Protein AF-A0AA49GNT5-F1 (afdb_monomer)

pLDDT: mean 88.97, std 15.29, range [38.22, 98.94]

Sequence (357 aa):
MMFFSLIRWVFTGVVLSLAACKTAPPSVSIQSRPIIFNEERKQLSLQYMQEHYGMTPQTPTIDPRMIVVHWTAIPTLEESFEAFYEPTLPASRAIIGKASPLNVSVPYLIDRDGTIYQLMPDSLFARHVIGLNYCAIGIENVGNGDQYPLTEAQLDSNEKLIRYLMDKYPVEYVIGHHEYQQFIDHPLWKEKDAAYLTEKDDPGDAFMTQLRNRLSDLEMKPLPQADSIRQGIVGQVRWYEGNLMPTIVEDTTNHQPYNGEAVQRTLQVYELTTRDQATERAGFFHDLTTERVATVNTNATGHFQLSLPPGQYSVLVEEERGLFANQFDGEGHIFPITVHADSISRLEIKIDYKAVY

Foldseek 3Di:
DDDDDDDDDDDPDDPPPPPDPPDDAPDADEAEDAADPDVLLFVQLQVLCCQFFVDRDPTQFAAAAEEEEFEQLAQFPVVSCVQARDQFHDVVPVVCVVSGRGGADAQWEAEQQLHIYGHDDQGGFGHDARQQSRHYGYYYYRANCPPGARDPSVLVNCLSVVSVVVVVHNHAYYYYNQLRCLCVVPPNGRGPDLPPDDHDQPPHPVSVVSSCVSVVVDNHDDRNDPPDALWDEKEFEFEDADEQDDDPDPDPPDDDRDPGATAKFKKWKWAFFFPVQFDDDLQATDDRNTDTPDMWIAGRRRITDDHDDFHKIAIWTDDPVHTHADDADPVRTTRIDGMDPSDYDYDYHYHDSNYDD

Mean predicted aligned error: 13.71 Å

Nearest PDB structures (foldseek):
  6ssc-assembly1_A  TM=8.032E-01  e=1.893E-09  Clostridium intestinale
  6srt-assembly1_A  TM=7.786E-01  e=3.062E-09  Clostridium intestinale URNW
  4z8i-assembly1_A  TM=7.113E-01  e=1.567E-05  Branchiostoma belcheri tsingtauense
  4zxm-assembly1_A  TM=5.843E-01  e=3.036E-05  Branchiostoma belcheri tsingtauense
  2aph-assembly1_A  TM=6.213E-01  e=3.036E-05  Homo sapiens

Structure (mmCIF, N/CA/C/O backbone):
data_AF-A0AA49GNT5-F1
#
_entry.id   AF-A0AA49GNT5-F1
#
loop_
_atom_site.group_PDB
_atom_site.id
_atom_site.type_symbol
_atom_site.label_atom_id
_atom_site.label_alt_id
_atom_site.label_comp_id
_atom_site.label_asym_id
_atom_site.label_entity_id
_atom_site.label_seq_id
_atom_site.pdbx_PDB_ins_code
_atom_site.Cartn_x
_atom_site.Cartn_y
_atom_site.Cartn_z
_atom_site.occupancy
_atom_site.B_iso_or_equiv
_atom_site.auth_seq_id
_atom_site.auth_comp_id
_atom_site.auth_asym_id
_atom_site.auth_atom_id
_atom_site.pdbx_PDB_model_num
ATOM 1 N N . MET A 1 1 ? -66.778 -43.257 -36.344 1.00 42.97 1 MET A N 1
ATOM 2 C CA . MET A 1 1 ? -65.308 -43.283 -36.550 1.00 42.97 1 MET A CA 1
ATOM 3 C C . MET A 1 1 ? -64.858 -41.828 -36.585 1.00 42.97 1 MET A C 1
ATOM 5 O O . MET A 1 1 ? -65.432 -41.105 -37.374 1.00 42.97 1 MET A O 1
ATOM 9 N N . MET A 1 2 ? -63.982 -41.275 -35.749 1.00 38.22 2 MET A N 1
ATOM 10 C CA . MET A 1 2 ? -63.001 -41.786 -34.787 1.00 38.22 2 MET A CA 1
ATOM 11 C C . MET A 1 2 ? -63.001 -40.880 -33.541 1.00 38.22 2 MET A C 1
ATOM 13 O O . MET A 1 2 ? -63.228 -39.679 -33.644 1.00 38.22 2 MET A O 1
ATOM 17 N N . PHE A 1 3 ? -62.747 -41.481 -32.379 1.00 40.22 3 PHE A N 1
ATOM 18 C CA . PHE A 1 3 ? -62.477 -40.809 -31.108 1.00 40.22 3 PHE A CA 1
ATOM 19 C C . PHE A 1 3 ? -61.069 -40.198 -31.119 1.00 40.22 3 PHE A C 1
ATOM 21 O O . PHE A 1 3 ? -60.128 -40.882 -31.509 1.00 40.22 3 PHE A O 1
ATOM 28 N N . PHE A 1 4 ? -60.904 -38.987 -30.583 1.00 38.56 4 PHE A N 1
ATOM 29 C CA . PHE A 1 4 ? -59.623 -38.542 -30.030 1.00 38.56 4 PHE A CA 1
ATOM 30 C C . PHE A 1 4 ? -59.848 -37.943 -28.640 1.00 38.56 4 PHE A C 1
ATOM 32 O O . PHE A 1 4 ? -60.458 -36.891 -28.475 1.00 38.56 4 PHE A O 1
ATOM 39 N N . SER A 1 5 ? -59.380 -38.686 -27.638 1.00 45.41 5 SER A N 1
ATOM 40 C CA . SER A 1 5 ? -59.330 -38.320 -26.226 1.00 45.41 5 SER A CA 1
ATOM 41 C C . SER A 1 5 ? -58.065 -37.500 -25.970 1.00 45.41 5 SER A C 1
ATOM 43 O O . SER A 1 5 ? -56.966 -38.018 -26.158 1.00 45.41 5 SER A O 1
ATOM 45 N N . LEU A 1 6 ? -58.198 -36.249 -25.517 1.00 42.62 6 LEU A N 1
ATOM 46 C CA . LEU A 1 6 ? -57.079 -35.490 -24.952 1.00 42.62 6 LEU A CA 1
ATOM 47 C C . LEU A 1 6 ? -57.079 -35.652 -23.426 1.00 42.62 6 LEU A C 1
ATOM 49 O O . LEU A 1 6 ? -57.919 -35.088 -22.728 1.00 42.62 6 LEU A O 1
ATOM 53 N N . ILE A 1 7 ? -56.112 -36.411 -22.914 1.00 49.41 7 ILE A N 1
ATOM 54 C CA . ILE A 1 7 ? -55.788 -36.475 -21.485 1.00 49.41 7 ILE A CA 1
ATOM 55 C C . ILE A 1 7 ? -54.882 -35.283 -21.168 1.00 49.41 7 ILE A C 1
ATOM 57 O O . ILE A 1 7 ? -53.774 -35.176 -21.692 1.00 49.41 7 ILE A O 1
ATOM 61 N N . ARG A 1 8 ? -55.354 -34.376 -20.310 1.00 41.72 8 ARG A N 1
ATOM 62 C CA . ARG A 1 8 ? -54.587 -33.228 -19.819 1.00 41.72 8 ARG A CA 1
ATOM 63 C C . ARG A 1 8 ? -53.961 -33.612 -18.477 1.00 41.72 8 ARG A C 1
ATOM 65 O O . ARG A 1 8 ? -54.652 -33.659 -17.465 1.00 41.72 8 ARG A O 1
ATOM 72 N N . TRP A 1 9 ? -52.667 -33.923 -18.478 1.00 40.09 9 TRP A N 1
ATOM 73 C CA . TRP A 1 9 ? -51.893 -34.141 -17.256 1.00 40.09 9 TRP A CA 1
ATOM 74 C C . TRP A 1 9 ? -51.629 -32.790 -16.584 1.00 40.09 9 TRP A C 1
ATOM 76 O O . TRP A 1 9 ? -50.945 -31.937 -17.146 1.00 40.09 9 TRP A O 1
ATOM 86 N N . VAL A 1 10 ? -52.187 -32.580 -15.392 1.00 46.31 10 VAL A N 1
ATOM 87 C CA . VAL A 1 10 ? -51.840 -31.448 -14.526 1.00 46.31 10 VAL A CA 1
ATOM 88 C C . VAL A 1 10 ? -50.715 -31.919 -13.608 1.00 46.31 10 VAL A C 1
ATOM 90 O O . VAL A 1 10 ? -50.957 -32.645 -12.650 1.00 46.31 10 VAL A O 1
ATOM 93 N N . PHE A 1 11 ? -49.476 -31.546 -13.928 1.00 46.06 11 PHE A N 1
ATOM 94 C CA . PHE A 1 11 ? -48.343 -31.690 -13.015 1.00 46.06 11 PHE A CA 1
ATOM 95 C C . PHE A 1 11 ? -48.311 -30.478 -12.081 1.00 46.06 11 PHE A C 1
ATOM 97 O O . PHE A 1 11 ? -47.851 -29.401 -12.456 1.00 46.06 11 PHE A O 1
ATOM 104 N N . THR A 1 12 ? -48.809 -30.645 -10.859 1.00 49.00 12 THR A N 1
ATOM 105 C CA . THR A 1 12 ? -48.625 -29.669 -9.781 1.00 49.00 12 THR A CA 1
ATOM 106 C C . THR A 1 12 ? -47.222 -29.866 -9.207 1.00 49.00 12 THR A C 1
ATOM 108 O O . THR A 1 12 ? -47.005 -30.701 -8.332 1.00 49.00 12 THR A O 1
ATOM 111 N N . GLY A 1 13 ? -46.236 -29.154 -9.755 1.00 47.78 13 GLY A N 1
ATOM 112 C CA . GLY A 1 13 ? -44.879 -29.130 -9.212 1.00 47.78 13 GLY A CA 1
ATOM 113 C C . GLY A 1 13 ? -44.857 -28.379 -7.882 1.00 47.78 13 GLY A C 1
ATOM 114 O O . GLY A 1 13 ? -45.007 -27.161 -7.857 1.00 47.78 13 GLY A O 1
ATOM 115 N N . VAL A 1 14 ? -44.680 -29.100 -6.775 1.00 52.88 14 VAL A N 1
ATOM 116 C CA . VAL A 1 14 ? -44.378 -28.501 -5.471 1.00 52.88 14 VAL A CA 1
ATOM 117 C C . VAL A 1 14 ? -42.920 -28.048 -5.509 1.00 52.88 14 VAL A C 1
ATOM 119 O O . VAL A 1 14 ? -42.005 -28.865 -5.443 1.00 52.88 14 VAL A O 1
ATOM 122 N N . VAL A 1 15 ? -42.699 -26.742 -5.644 1.00 54.94 15 VAL A N 1
ATOM 123 C CA . VAL A 1 15 ? -41.377 -26.136 -5.470 1.00 54.94 15 VAL A CA 1
ATOM 124 C C . VAL A 1 15 ? -41.122 -26.037 -3.966 1.00 54.94 15 VAL A C 1
ATOM 126 O O . VAL A 1 15 ? -41.620 -25.128 -3.307 1.00 54.94 15 VAL A O 1
ATOM 129 N N . LEU A 1 16 ? -40.376 -26.994 -3.406 1.00 47.88 16 LEU A N 1
ATOM 130 C CA . LEU A 1 16 ? -39.773 -26.824 -2.085 1.00 47.88 16 LEU A CA 1
ATOM 131 C C . LEU A 1 16 ? -38.654 -25.784 -2.211 1.00 47.88 16 LEU A C 1
ATOM 133 O O . LEU A 1 16 ? -37.538 -26.093 -2.623 1.00 47.88 16 LEU A O 1
ATOM 137 N N . SER A 1 17 ? -38.959 -24.538 -1.861 1.00 48.50 17 SER A N 1
ATOM 138 C CA . SER A 1 17 ? -37.948 -23.518 -1.611 1.00 48.50 17 SER A CA 1
ATOM 139 C C . SER A 1 17 ? -37.195 -23.888 -0.333 1.00 48.50 17 SER A C 1
ATOM 141 O O . SER A 1 17 ? -37.688 -23.664 0.774 1.00 48.50 17 SER A O 1
ATOM 143 N N . LEU A 1 18 ? -36.009 -24.477 -0.480 1.00 50.12 18 LEU A N 1
ATOM 144 C CA . LEU A 1 18 ? -35.030 -24.567 0.599 1.00 50.12 18 LEU A CA 1
ATOM 145 C C . LEU A 1 18 ? -34.587 -23.138 0.929 1.00 50.12 18 LEU A C 1
ATOM 147 O O . LEU A 1 18 ? -33.721 -22.573 0.266 1.00 50.12 18 LEU A O 1
ATOM 151 N N . ALA A 1 19 ? -35.231 -22.526 1.921 1.00 50.41 19 ALA A N 1
ATOM 152 C CA . ALA A 1 19 ? -34.732 -21.305 2.525 1.00 50.41 19 ALA A CA 1
ATOM 153 C C . ALA A 1 19 ? -33.408 -21.653 3.215 1.00 50.41 19 ALA A C 1
ATOM 155 O O . ALA A 1 19 ? -33.396 -22.289 4.269 1.00 50.41 19 ALA A O 1
ATOM 156 N N . ALA A 1 20 ? -32.291 -21.290 2.584 1.00 50.41 20 ALA A N 1
ATOM 157 C CA . ALA A 1 20 ? -30.991 -21.321 3.228 1.00 50.41 20 ALA A CA 1
ATOM 158 C C . ALA A 1 20 ? -31.074 -20.428 4.471 1.00 50.41 20 ALA A C 1
ATOM 160 O O . ALA A 1 20 ? -31.275 -19.216 4.370 1.00 50.41 20 ALA A O 1
ATOM 161 N N . CYS A 1 21 ? -30.988 -21.045 5.647 1.00 41.44 21 CYS A N 1
ATOM 162 C CA . CYS A 1 21 ? -30.894 -20.334 6.910 1.00 41.44 21 CYS A CA 1
ATOM 163 C C . CYS A 1 21 ? -29.569 -19.565 6.882 1.00 41.44 21 CYS A C 1
ATOM 165 O O . CYS A 1 21 ? -28.512 -20.161 7.082 1.00 41.44 21 CYS A O 1
ATOM 167 N N . LYS A 1 22 ? -29.604 -18.262 6.578 1.00 50.16 22 LYS A N 1
ATOM 168 C CA . LYS A 1 22 ? -28.460 -17.383 6.827 1.00 50.16 22 LYS A CA 1
ATOM 169 C C . LYS A 1 22 ? -28.238 -17.404 8.336 1.00 50.16 22 LYS A C 1
ATOM 171 O O . LYS A 1 22 ? -29.061 -16.884 9.088 1.00 50.16 22 LYS A O 1
ATOM 176 N N . THR A 1 23 ? -27.191 -18.090 8.783 1.00 55.22 23 THR A N 1
ATOM 177 C CA . THR A 1 23 ? -26.734 -18.026 10.171 1.00 55.22 23 THR A CA 1
ATOM 178 C C . THR A 1 23 ? -26.526 -16.559 10.523 1.00 55.22 23 THR A C 1
ATOM 180 O O . THR A 1 23 ? -25.913 -15.836 9.739 1.00 55.22 23 THR A O 1
ATOM 183 N N . ALA A 1 24 ? -27.075 -16.107 11.653 1.00 56.91 24 ALA A N 1
ATOM 184 C CA . ALA A 1 24 ? -26.855 -14.740 12.110 1.00 56.91 24 ALA A CA 1
ATOM 185 C C . ALA A 1 24 ? -25.341 -14.471 12.176 1.00 56.91 24 ALA A C 1
ATOM 187 O O . ALA A 1 24 ? -24.605 -15.363 12.619 1.00 56.91 24 ALA A O 1
ATOM 188 N N . PRO A 1 25 ? -24.870 -13.298 11.718 1.00 56.22 25 PRO A N 1
ATOM 189 C CA . PRO A 1 25 ? -23.451 -12.989 11.736 1.00 56.22 25 PRO A CA 1
ATOM 190 C C . PRO A 1 25 ? -22.914 -13.111 13.169 1.00 56.22 25 PRO A C 1
ATOM 192 O O . PRO A 1 25 ? -23.641 -12.815 14.127 1.00 56.22 25 PRO A O 1
ATOM 195 N N . PRO A 1 26 ? -21.667 -13.576 13.346 1.00 58.44 26 PRO A N 1
ATOM 196 C CA . PRO A 1 26 ? -21.060 -13.664 14.664 1.00 58.44 26 PRO A CA 1
ATOM 197 C C . PRO A 1 26 ? -21.120 -12.292 15.342 1.00 58.44 26 PRO A C 1
ATOM 199 O O . PRO A 1 26 ? -20.727 -11.282 14.761 1.00 58.44 26 PRO A O 1
ATOM 202 N N . SER A 1 27 ? -21.628 -12.241 16.575 1.00 75.25 27 SER A N 1
ATOM 203 C CA . SER A 1 27 ? -21.663 -11.000 17.347 1.00 75.25 27 SER A CA 1
ATOM 204 C C . SER A 1 27 ? -20.230 -10.544 17.628 1.00 75.25 27 SER A C 1
ATOM 206 O O . SER A 1 27 ? -19.524 -11.174 18.420 1.00 75.25 27 SER A O 1
ATOM 208 N N . VAL A 1 28 ? -19.791 -9.468 16.978 1.00 90.06 28 VAL A N 1
ATOM 209 C CA . VAL A 1 28 ? -18.499 -8.833 17.248 1.00 90.06 28 VAL A CA 1
ATOM 210 C C . VAL A 1 28 ? -18.635 -7.899 18.455 1.00 90.06 28 VAL A C 1
ATOM 212 O O . VAL A 1 28 ? -19.545 -7.074 18.517 1.00 90.06 28 VAL A O 1
ATOM 215 N N . SER A 1 29 ? -17.754 -8.046 19.446 1.00 96.06 29 SER A N 1
ATOM 216 C CA . SER A 1 29 ? -17.697 -7.145 20.602 1.00 96.06 29 SER A CA 1
ATOM 217 C C . SER A 1 29 ? -16.708 -6.024 20.309 1.00 96.06 29 SER A C 1
ATOM 219 O O . SER A 1 29 ? -15.514 -6.283 20.192 1.00 96.06 29 SER A O 1
ATOM 221 N N . ILE A 1 30 ? -17.204 -4.791 20.203 1.00 98.31 30 ILE A N 1
ATOM 222 C CA . ILE A 1 30 ? -16.404 -3.608 19.870 1.00 98.31 30 ILE A CA 1
ATOM 223 C C . ILE A 1 30 ? -16.520 -2.603 21.015 1.00 98.31 30 ILE A C 1
ATOM 225 O O . ILE A 1 30 ? -17.620 -2.164 21.355 1.00 98.31 30 ILE A O 1
ATOM 229 N N . GLN A 1 31 ? -15.389 -2.237 21.613 1.00 98.50 31 GLN A N 1
ATOM 230 C CA . GLN A 1 31 ? -15.327 -1.247 22.685 1.00 98.50 31 GLN A CA 1
ATOM 231 C C . GLN A 1 31 ? -15.115 0.153 22.108 1.00 98.50 31 GLN A C 1
ATOM 233 O O . GLN A 1 31 ? -14.292 0.348 21.221 1.00 98.50 31 GLN A O 1
ATOM 238 N N . SER A 1 32 ? -15.832 1.152 22.616 1.00 98.31 32 SER A N 1
ATOM 239 C CA . SER A 1 32 ? -15.604 2.544 22.214 1.00 98.31 32 SER A CA 1
ATOM 240 C C . SER A 1 32 ? -14.393 3.117 22.954 1.00 98.31 32 SER A C 1
ATOM 242 O O . SER A 1 32 ? -14.360 3.089 24.185 1.00 98.31 32 SER A O 1
ATOM 244 N N . ARG A 1 33 ? -13.410 3.648 22.218 1.00 98.38 33 ARG A N 1
ATOM 245 C CA . ARG A 1 33 ? -12.240 4.359 22.764 1.00 98.38 33 ARG A CA 1
ATOM 246 C C . ARG A 1 33 ? -11.856 5.486 21.797 1.00 98.38 33 ARG A C 1
ATOM 248 O O . ARG A 1 33 ? -10.891 5.343 21.055 1.00 98.38 33 ARG A O 1
ATOM 255 N N . PRO A 1 34 ? -12.646 6.568 21.721 1.00 98.56 34 PRO A N 1
ATOM 256 C CA . PRO A 1 34 ? -12.509 7.535 20.644 1.00 98.56 34 PRO A CA 1
ATOM 257 C C . PRO A 1 34 ? -11.238 8.387 20.762 1.00 98.56 34 PRO A C 1
ATOM 259 O O . PRO A 1 34 ? -10.883 8.829 21.854 1.00 98.56 34 PRO A O 1
ATOM 262 N N . ILE A 1 35 ? -10.600 8.666 19.624 1.00 98.75 35 ILE A N 1
ATOM 263 C CA . ILE A 1 35 ? -9.574 9.715 19.488 1.00 98.75 35 ILE A CA 1
ATOM 264 C C . ILE A 1 35 ? -10.229 11.100 19.356 1.00 98.75 35 ILE A C 1
ATOM 266 O O . ILE A 1 35 ? -11.449 11.220 19.194 1.00 98.75 35 ILE A O 1
ATOM 270 N N . ILE A 1 36 ? -9.429 12.172 19.362 1.00 98.56 36 ILE A N 1
ATOM 271 C CA . ILE A 1 36 ? -9.944 13.528 19.145 1.00 98.56 36 ILE A CA 1
ATOM 272 C C . ILE A 1 36 ? -10.332 13.705 17.669 1.00 98.56 36 ILE A C 1
ATOM 274 O O . ILE A 1 36 ? -9.481 13.899 16.800 1.00 98.56 36 ILE A O 1
ATOM 278 N N . PHE A 1 37 ? -11.639 13.694 17.391 1.00 97.75 37 PHE A N 1
ATOM 279 C CA . PHE A 1 37 ? -12.223 14.057 16.092 1.00 97.75 37 PHE A CA 1
ATOM 280 C C . PHE A 1 37 ? -13.004 15.377 16.200 1.00 97.75 37 PHE A C 1
ATOM 282 O O . PHE A 1 37 ? -14.228 15.431 16.100 1.00 97.75 37 PHE A O 1
ATOM 289 N N . ASN A 1 38 ? -12.278 16.455 16.491 1.00 97.94 38 ASN A N 1
ATOM 290 C CA . ASN A 1 38 ? -12.814 17.810 16.621 1.00 97.94 38 ASN A CA 1
ATOM 291 C C . ASN A 1 38 ? -12.886 18.532 15.254 1.00 97.94 38 ASN A C 1
ATOM 293 O O . ASN A 1 38 ? -12.562 17.965 14.207 1.00 97.94 38 ASN A O 1
ATOM 297 N N . GLU A 1 39 ? -13.305 19.803 15.254 1.00 98.44 39 GLU A N 1
ATOM 298 C CA . GLU A 1 39 ? -13.384 20.603 14.021 1.00 98.44 39 GLU A CA 1
ATOM 299 C C . GLU A 1 39 ? -12.014 20.760 13.338 1.00 98.44 39 GLU A C 1
ATOM 301 O O . GLU A 1 39 ? -11.951 20.778 12.115 1.00 98.44 39 GLU A O 1
ATOM 306 N N . GLU A 1 40 ? -10.913 20.791 14.093 1.00 98.62 40 GLU A N 1
ATOM 307 C CA . GLU A 1 40 ? -9.558 20.835 13.530 1.00 98.62 40 GLU A CA 1
ATOM 308 C C . GLU A 1 40 ? -9.243 19.578 12.707 1.00 98.62 40 GLU A C 1
ATOM 310 O O . GLU A 1 40 ? -8.947 19.700 11.517 1.00 98.62 40 GLU A O 1
ATOM 315 N N . ARG A 1 41 ? -9.389 18.365 13.273 1.00 98.69 41 ARG A N 1
ATOM 316 C CA . ARG A 1 41 ? -9.180 17.115 12.512 1.00 98.69 41 ARG A CA 1
ATOM 317 C C . ARG A 1 41 ? -10.087 17.053 11.288 1.00 98.69 41 ARG A C 1
ATOM 319 O O . ARG A 1 41 ? -9.656 16.607 10.225 1.00 98.69 41 ARG A O 1
ATOM 326 N N . LYS A 1 42 ? -11.335 17.510 11.421 1.00 98.69 42 LYS A N 1
ATOM 327 C CA . LYS A 1 42 ? -12.294 17.562 10.314 1.00 98.69 42 LYS A CA 1
ATOM 328 C C . LYS A 1 42 ? -11.800 18.466 9.182 1.00 98.69 42 LYS A C 1
ATOM 330 O O . LYS A 1 42 ? -11.810 18.026 8.036 1.00 98.69 42 LYS A O 1
ATOM 335 N N . GLN A 1 43 ? -11.345 19.683 9.479 1.00 98.75 43 GLN A N 1
ATOM 336 C CA . GLN A 1 43 ? -10.813 20.597 8.461 1.00 98.75 43 GLN A CA 1
ATOM 337 C C . GLN A 1 43 ? -9.531 20.057 7.823 1.00 98.75 43 GLN A C 1
ATOM 339 O O . GLN A 1 43 ? -9.412 20.069 6.601 1.00 98.75 43 GLN A O 1
ATOM 344 N N . LEU A 1 44 ? -8.625 19.489 8.621 1.00 98.69 44 LEU A N 1
ATOM 345 C CA . LEU A 1 44 ? -7.411 18.840 8.123 1.00 98.69 44 LEU A CA 1
ATOM 346 C C . LEU A 1 44 ? -7.717 17.633 7.219 1.00 98.69 44 LEU A C 1
ATOM 348 O O . LEU A 1 44 ? -7.036 17.418 6.221 1.00 98.69 44 LEU A O 1
ATOM 352 N N . SER A 1 45 ? -8.774 16.877 7.525 1.00 98.69 45 SER A N 1
ATOM 353 C CA . SER A 1 45 ? -9.257 15.773 6.683 1.00 98.69 45 SER A CA 1
ATOM 354 C C . SER A 1 45 ? -9.805 16.276 5.349 1.00 98.69 45 SER A C 1
ATOM 356 O O . SER A 1 45 ? -9.452 15.745 4.300 1.00 98.69 45 SER A O 1
ATOM 358 N N . LEU A 1 46 ? -10.628 17.330 5.369 1.00 98.75 46 LEU A N 1
ATOM 359 C CA . LEU A 1 46 ? -11.150 17.960 4.151 1.00 98.75 46 LEU A CA 1
ATOM 360 C C . LEU A 1 46 ? -10.022 18.529 3.279 1.00 98.75 46 LEU A C 1
ATOM 362 O O . LEU A 1 46 ? -10.031 18.329 2.065 1.00 98.75 46 LEU A O 1
ATOM 366 N N . GLN A 1 47 ? -9.034 19.176 3.900 1.00 98.56 47 GLN A N 1
ATOM 367 C CA . GLN A 1 47 ? -7.842 19.677 3.222 1.00 98.56 47 GLN A CA 1
ATOM 368 C C . GLN A 1 47 ? -7.062 18.534 2.561 1.00 98.56 47 GLN A C 1
ATOM 370 O O . GLN A 1 47 ? -6.778 18.609 1.368 1.00 98.56 47 GLN A O 1
ATOM 375 N N . TYR A 1 48 ? -6.799 17.446 3.294 1.00 98.50 48 TYR A N 1
ATOM 376 C CA . TYR A 1 48 ? -6.115 16.272 2.751 1.00 98.50 48 TYR A CA 1
ATOM 377 C C . TYR A 1 48 ? -6.856 15.705 1.529 1.00 98.50 48 TYR A C 1
ATOM 379 O O . TYR A 1 48 ? -6.249 15.461 0.490 1.00 98.50 48 TYR A O 1
ATOM 387 N N . MET A 1 49 ? -8.181 15.538 1.615 1.00 98.50 49 MET A N 1
ATOM 388 C CA . MET A 1 49 ? -8.997 15.043 0.497 1.00 98.50 49 MET A CA 1
ATOM 389 C C . MET A 1 49 ? -8.956 15.981 -0.723 1.00 98.50 49 MET A C 1
ATOM 391 O O . MET A 1 49 ? -8.959 15.515 -1.867 1.00 98.50 49 MET A O 1
ATOM 395 N N . GLN A 1 50 ? -8.897 17.296 -0.510 1.00 98.31 50 GLN A N 1
ATOM 396 C CA . GLN A 1 50 ? -8.776 18.269 -1.594 1.00 98.31 50 GLN A CA 1
ATOM 397 C C . GLN A 1 50 ? -7.399 18.213 -2.262 1.00 98.31 50 GLN A C 1
ATOM 399 O O . GLN A 1 50 ? -7.319 18.139 -3.492 1.00 98.31 50 GLN A O 1
ATOM 404 N N . GLU A 1 51 ? -6.331 18.235 -1.469 1.00 97.06 51 GLU A N 1
ATOM 405 C CA . GLU A 1 51 ? -4.947 18.282 -1.947 1.00 97.06 51 GLU A CA 1
ATOM 406 C C . GLU A 1 51 ? -4.561 16.978 -2.649 1.00 97.06 51 GLU A C 1
ATOM 408 O O . GLU A 1 51 ? -4.149 17.004 -3.811 1.00 97.06 51 GLU A O 1
ATOM 413 N N . HIS A 1 52 ? -4.805 15.840 -1.999 1.00 96.56 52 HIS A N 1
ATOM 414 C CA . HIS A 1 52 ? -4.374 14.536 -2.494 1.00 96.56 52 HIS A CA 1
ATOM 415 C C . HIS A 1 52 ? -5.329 13.928 -3.515 1.00 96.56 52 HIS A C 1
ATOM 417 O O . HIS A 1 52 ? -4.866 13.261 -4.432 1.00 96.56 52 HIS A O 1
ATOM 423 N N . TYR A 1 53 ? -6.644 14.171 -3.412 1.00 97.12 53 TYR A N 1
ATOM 424 C CA . TYR A 1 53 ? -7.648 13.515 -4.273 1.00 97.12 53 TYR A CA 1
ATOM 425 C C . TYR A 1 53 ? -8.432 14.480 -5.163 1.00 97.12 53 TYR A C 1
ATOM 427 O O . TYR A 1 53 ? -9.106 14.056 -6.101 1.00 97.12 53 TYR A O 1
ATOM 435 N N . GLY A 1 54 ? -8.352 15.795 -4.926 1.00 96.75 54 GLY A N 1
ATOM 436 C CA . GLY A 1 54 ? -9.190 16.776 -5.631 1.00 96.75 54 GLY A CA 1
ATOM 437 C C . GLY A 1 54 ? -10.659 16.737 -5.244 1.00 96.75 54 GLY A C 1
ATOM 438 O O . GLY A 1 54 ? -11.490 17.254 -5.987 1.00 96.75 54 GLY A O 1
ATOM 439 N N . MET A 1 55 ? -10.986 16.106 -4.120 1.00 97.06 55 MET A N 1
ATOM 440 C CA . MET A 1 55 ? -12.352 15.987 -3.631 1.00 97.06 55 MET A CA 1
ATOM 441 C C . MET A 1 55 ? -12.707 17.192 -2.757 1.00 97.06 55 MET A C 1
ATOM 443 O O . MET A 1 55 ? -11.881 17.679 -1.995 1.00 97.06 55 MET A O 1
ATOM 447 N N . THR A 1 56 ? -13.950 17.665 -2.838 1.00 97.38 56 THR A N 1
ATOM 448 C CA . THR A 1 56 ? -14.449 18.799 -2.033 1.00 97.38 56 THR A CA 1
ATOM 449 C C . THR A 1 56 ? -15.772 18.461 -1.333 1.00 97.38 56 THR A C 1
ATOM 451 O O . THR A 1 56 ? -16.791 19.120 -1.558 1.00 97.38 56 THR A O 1
ATOM 454 N N . PRO A 1 57 ? -15.818 17.393 -0.513 1.00 96.88 57 PRO A N 1
ATOM 455 C CA . PRO A 1 57 ? -17.040 17.036 0.192 1.00 96.88 57 PRO A CA 1
ATOM 456 C C . PRO A 1 57 ? -17.340 18.049 1.311 1.00 96.88 57 PRO A C 1
ATOM 458 O O . PRO A 1 57 ? -16.451 18.727 1.818 1.00 96.88 57 PRO A O 1
ATOM 461 N N . GLN A 1 58 ? -18.603 18.142 1.734 1.00 96.94 58 GLN A N 1
ATOM 462 C CA . GLN A 1 58 ? -18.989 19.008 2.863 1.00 96.94 58 GLN A CA 1
ATOM 463 C C . GLN A 1 58 ? -18.571 18.435 4.226 1.00 96.94 58 GLN A C 1
ATOM 465 O O . GLN A 1 58 ? -18.403 19.169 5.199 1.00 96.94 58 GLN A O 1
ATOM 470 N N . THR A 1 59 ? -18.432 17.113 4.304 1.00 97.62 59 THR A N 1
ATOM 471 C CA . THR A 1 59 ? -17.974 16.374 5.481 1.00 97.62 59 THR A CA 1
ATOM 472 C C . THR A 1 59 ? -16.921 15.358 5.043 1.00 97.62 59 THR A C 1
ATOM 474 O O . THR A 1 59 ? -17.015 14.847 3.927 1.00 97.62 59 THR A O 1
ATOM 477 N N . PRO A 1 60 ? -15.919 15.048 5.882 1.00 97.94 60 PRO A N 1
ATOM 478 C CA . PRO A 1 60 ? -14.872 14.095 5.535 1.00 97.94 60 PRO A CA 1
ATOM 479 C C . PRO A 1 60 ? -15.404 12.667 5.709 1.00 97.94 60 PRO A C 1
ATOM 481 O O . PRO A 1 60 ? -15.040 11.964 6.645 1.00 97.94 60 PRO A O 1
ATOM 484 N N . THR A 1 61 ? -16.348 12.276 4.859 1.00 98.06 61 THR A N 1
ATOM 485 C CA . THR A 1 61 ? -16.959 10.943 4.830 1.00 98.06 61 THR A CA 1
ATOM 486 C C . THR A 1 61 ? -16.392 10.126 3.678 1.00 98.06 61 THR A C 1
ATOM 488 O O . THR A 1 61 ? -15.923 10.679 2.680 1.00 98.06 61 THR A O 1
ATOM 491 N N . ILE A 1 62 ? -16.429 8.806 3.835 1.00 98.31 62 ILE A N 1
ATOM 492 C CA . ILE A 1 62 ? -15.981 7.836 2.836 1.00 98.31 62 ILE A CA 1
ATOM 493 C C . ILE A 1 62 ? -17.149 6.964 2.375 1.00 98.31 62 ILE A C 1
ATOM 495 O O . ILE A 1 62 ? -18.146 6.827 3.084 1.00 98.31 62 ILE A O 1
ATOM 499 N N . ASP A 1 63 ? -17.000 6.358 1.199 1.00 96.62 63 ASP A N 1
ATOM 500 C CA . ASP A 1 63 ? -17.845 5.255 0.731 1.00 96.62 63 ASP A CA 1
ATOM 501 C C . ASP A 1 63 ? -17.014 3.963 0.818 1.00 96.62 63 ASP A C 1
ATOM 503 O O . ASP A 1 63 ? -16.143 3.753 -0.034 1.00 96.62 63 ASP A O 1
ATOM 507 N N . PRO A 1 64 ? -17.164 3.147 1.883 1.00 98.38 64 PRO A N 1
ATOM 508 C CA . PRO A 1 64 ? -16.288 2.005 2.103 1.00 98.38 64 PRO A CA 1
ATOM 509 C C . PRO A 1 64 ? -16.413 0.943 1.006 1.00 98.38 64 PRO A C 1
ATOM 511 O O . PRO A 1 64 ? -17.458 0.320 0.817 1.00 98.38 64 PRO A O 1
ATOM 514 N N . ARG A 1 65 ? -15.297 0.706 0.316 1.00 98.25 65 ARG A N 1
ATOM 515 C CA . ARG A 1 65 ? -15.120 -0.319 -0.726 1.00 98.25 65 ARG A CA 1
ATOM 516 C C . ARG A 1 65 ? -13.955 -1.257 -0.417 1.00 98.25 65 ARG A C 1
ATOM 518 O O . ARG A 1 65 ? -13.785 -2.274 -1.086 1.00 98.25 65 ARG A O 1
ATOM 525 N N . MET A 1 66 ? -13.151 -0.919 0.586 1.00 98.56 66 MET A N 1
ATOM 526 C CA . MET A 1 66 ? -11.926 -1.617 0.941 1.00 98.56 66 MET A CA 1
ATOM 527 C C . MET A 1 66 ? -11.743 -1.657 2.458 1.00 98.56 66 MET A C 1
ATOM 529 O O . MET A 1 66 ? -12.077 -0.703 3.160 1.00 98.56 66 MET A O 1
ATOM 533 N N . ILE A 1 67 ? -11.161 -2.744 2.953 1.00 98.88 67 ILE A N 1
ATOM 534 C CA . ILE A 1 67 ? -10.597 -2.832 4.299 1.00 98.88 67 ILE A CA 1
ATOM 535 C C . ILE A 1 67 ? -9.084 -3.014 4.163 1.00 98.88 67 ILE A C 1
ATOM 537 O O . ILE A 1 67 ? -8.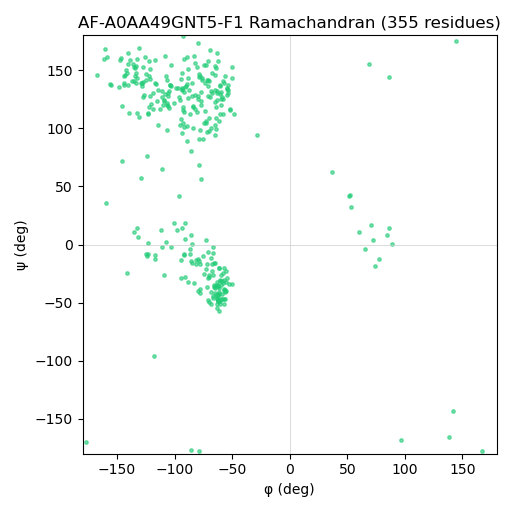630 -3.849 3.376 1.00 98.88 67 ILE A O 1
ATOM 541 N N . VAL A 1 68 ? -8.316 -2.236 4.925 1.00 98.88 68 VAL A N 1
ATOM 542 C CA . VAL A 1 68 ? -6.851 -2.324 4.972 1.00 98.88 68 VAL A CA 1
ATOM 543 C C . VAL A 1 68 ? -6.425 -2.753 6.366 1.00 98.88 68 VAL A C 1
ATOM 545 O O . VAL A 1 68 ? -6.786 -2.121 7.360 1.00 98.88 68 VAL A O 1
ATOM 548 N N . VAL A 1 69 ? -5.674 -3.845 6.429 1.00 98.88 69 VAL A N 1
ATOM 549 C CA . VAL A 1 69 ? -5.137 -4.408 7.666 1.00 98.88 69 VAL A CA 1
ATOM 550 C C . VAL A 1 69 ? -3.699 -3.932 7.844 1.00 98.88 69 VAL A C 1
ATOM 552 O O . VAL A 1 69 ? -2.904 -3.970 6.905 1.00 98.88 69 VAL A O 1
ATOM 555 N N . HIS A 1 70 ? -3.379 -3.500 9.056 1.00 98.69 70 HIS A N 1
ATOM 556 C CA . HIS A 1 70 ? -2.112 -2.886 9.434 1.00 98.69 70 HIS A CA 1
ATOM 557 C C . HIS A 1 70 ? -1.540 -3.533 10.702 1.00 98.69 70 HIS A C 1
ATOM 559 O O . HIS A 1 70 ? -2.235 -4.271 11.416 1.00 98.69 70 HIS A O 1
ATOM 565 N N . TRP A 1 71 ? -0.286 -3.208 11.012 1.00 97.81 71 TRP A N 1
ATOM 566 C CA . TRP A 1 71 ? 0.222 -3.243 12.382 1.00 97.81 71 TRP A CA 1
ATOM 567 C C . TRP A 1 71 ? 0.756 -1.871 12.783 1.00 97.81 71 TRP A C 1
ATOM 569 O O . TRP A 1 71 ? 1.187 -1.082 11.940 1.00 97.81 71 TRP A O 1
ATOM 579 N N . THR A 1 72 ? 0.825 -1.616 14.087 1.00 96.81 72 THR A N 1
ATOM 580 C CA . THR A 1 72 ? 1.168 -0.281 14.596 1.00 96.81 72 THR A CA 1
ATOM 581 C C . THR A 1 72 ? 2.672 -0.001 14.615 1.00 96.81 72 THR A C 1
ATOM 583 O O . THR A 1 72 ? 3.080 1.151 14.753 1.00 96.81 72 THR A O 1
ATOM 586 N N . ALA A 1 73 ? 3.508 -1.042 14.517 1.00 94.88 73 ALA A N 1
ATOM 587 C CA . ALA A 1 73 ? 4.939 -1.022 14.846 1.00 94.88 73 ALA A CA 1
ATOM 588 C C . ALA A 1 73 ? 5.230 -0.643 16.313 1.00 94.88 73 ALA A C 1
ATOM 590 O O . ALA A 1 73 ? 6.381 -0.415 16.687 1.00 94.88 73 ALA A O 1
ATOM 591 N N . ILE A 1 74 ? 4.190 -0.606 17.152 1.00 94.94 74 ILE A N 1
ATOM 592 C CA . ILE A 1 74 ? 4.217 -0.206 18.556 1.00 94.94 74 ILE A CA 1
ATOM 593 C C . ILE A 1 74 ? 3.696 -1.392 19.385 1.00 94.94 74 ILE A C 1
ATOM 595 O O . ILE A 1 74 ? 2.632 -1.935 19.085 1.00 94.94 74 ILE A O 1
ATOM 599 N N . PRO A 1 75 ? 4.422 -1.842 20.421 1.00 92.94 75 PRO A N 1
ATOM 600 C CA . PRO A 1 75 ? 4.126 -3.114 21.074 1.00 92.94 75 PRO A CA 1
ATOM 601 C C . PRO A 1 75 ? 2.958 -3.059 22.068 1.00 92.94 75 PRO A C 1
ATOM 603 O O . PRO A 1 75 ? 2.503 -4.116 22.506 1.00 92.94 75 PRO A O 1
ATOM 606 N N . THR A 1 76 ? 2.484 -1.865 22.440 1.00 97.31 76 THR A N 1
ATOM 607 C CA . THR A 1 76 ? 1.442 -1.684 23.461 1.00 97.31 76 THR A CA 1
ATOM 608 C C . THR A 1 76 ? 0.208 -0.962 22.929 1.00 97.31 76 THR A C 1
ATOM 610 O O . THR A 1 76 ? 0.286 -0.141 22.007 1.00 97.31 76 THR A O 1
ATOM 613 N N . LEU A 1 77 ? -0.942 -1.267 23.532 1.00 98.19 77 LEU A N 1
ATOM 614 C CA . LEU A 1 77 ? -2.221 -0.631 23.233 1.00 98.19 77 LEU A CA 1
ATOM 615 C C . LEU A 1 77 ? -2.195 0.867 23.535 1.00 98.19 77 LEU A C 1
ATOM 617 O O . LEU A 1 77 ? -2.614 1.662 22.699 1.00 98.19 77 LEU A O 1
ATOM 621 N N . GLU A 1 78 ? -1.702 1.250 24.713 1.00 98.44 78 GLU A N 1
ATOM 622 C CA . GLU A 1 78 ? -1.666 2.644 25.158 1.00 98.44 78 GLU A CA 1
ATOM 623 C C . GLU A 1 78 ? -0.829 3.505 24.215 1.00 98.44 78 GLU A C 1
ATOM 625 O O . GLU A 1 78 ? -1.333 4.500 23.708 1.00 98.44 78 GLU A O 1
ATOM 630 N N . GLU A 1 79 ? 0.404 3.105 23.902 1.00 97.62 79 GLU A N 1
ATOM 631 C CA . GLU A 1 79 ? 1.262 3.882 22.998 1.00 97.62 79 GLU A CA 1
ATOM 632 C C . GLU A 1 79 ? 0.697 3.926 21.571 1.00 97.62 79 GLU A C 1
ATOM 634 O O . GLU A 1 79 ? 0.778 4.961 20.907 1.00 97.62 79 GLU A O 1
ATOM 639 N N . SER A 1 80 ? 0.088 2.827 21.106 1.00 98.06 80 SER A N 1
ATOM 640 C CA . SER A 1 80 ? -0.576 2.790 19.798 1.00 98.06 80 SER A CA 1
ATOM 641 C C . SER A 1 80 ? -1.763 3.753 19.755 1.00 98.06 80 SER A C 1
ATOM 643 O O . SER A 1 80 ? -1.926 4.493 18.791 1.00 98.06 80 SER A O 1
ATOM 645 N N . PHE A 1 81 ? -2.580 3.785 20.809 1.00 98.62 81 PHE A N 1
ATOM 646 C CA . PHE A 1 81 ? -3.706 4.707 20.927 1.00 98.62 81 PHE A CA 1
ATOM 647 C C . PHE A 1 81 ? -3.246 6.171 20.964 1.00 98.62 81 PHE A C 1
ATOM 649 O O . PHE A 1 81 ? -3.774 6.991 20.213 1.00 98.62 81 PHE A O 1
ATOM 656 N N . GLU A 1 82 ? -2.235 6.488 21.778 1.00 98.06 82 GLU A N 1
ATOM 657 C CA . GLU A 1 82 ? -1.674 7.842 21.884 1.00 98.06 82 GLU A CA 1
ATOM 658 C C . GLU A 1 82 ? -1.113 8.342 20.543 1.00 98.06 82 GLU A C 1
ATOM 660 O O . GLU A 1 82 ? -1.273 9.514 20.203 1.00 98.06 82 GLU A O 1
ATOM 665 N N . ALA A 1 83 ? -0.537 7.455 19.720 1.00 97.19 83 ALA A N 1
ATOM 666 C CA . ALA A 1 83 ? -0.052 7.815 18.386 1.00 97.19 83 ALA A CA 1
ATOM 667 C C . ALA A 1 83 ? -1.164 8.352 17.460 1.00 97.19 83 ALA A C 1
ATOM 669 O O . ALA A 1 83 ? -0.899 9.210 16.612 1.00 97.19 83 ALA A O 1
ATOM 670 N N . PHE A 1 84 ? -2.407 7.894 17.640 1.00 98.25 84 PHE A N 1
ATOM 671 C CA . PHE A 1 84 ? -3.571 8.334 16.864 1.00 98.25 84 PHE A CA 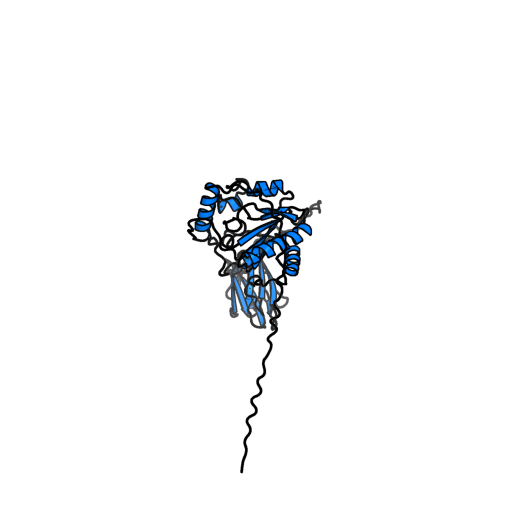1
ATOM 672 C C . PHE A 1 84 ? -4.368 9.460 17.534 1.00 98.25 84 PHE A C 1
ATOM 674 O O . PHE A 1 84 ? -5.232 10.053 16.885 1.00 98.25 84 PHE A O 1
ATOM 681 N N . TYR A 1 85 ? -4.115 9.742 18.815 1.00 98.50 85 TYR A N 1
ATOM 682 C CA . TYR A 1 85 ? -5.010 10.524 19.669 1.00 98.50 85 TYR A CA 1
ATOM 683 C C . TYR A 1 85 ? -5.201 11.969 19.191 1.00 98.50 85 TYR A C 1
ATOM 685 O O . TYR A 1 85 ? -6.336 12.414 18.982 1.00 98.50 85 TYR A O 1
ATOM 693 N N . GLU A 1 86 ? -4.098 12.678 18.950 1.00 98.44 86 GLU A N 1
ATOM 694 C CA . GLU A 1 86 ? -4.096 14.105 18.606 1.00 98.44 86 GLU A CA 1
ATOM 695 C C . GLU A 1 86 ? -4.451 14.367 17.135 1.00 98.44 86 GLU A C 1
ATOM 697 O O . GLU A 1 86 ? -4.041 13.592 16.269 1.00 98.44 86 GLU A O 1
ATOM 702 N N . PRO A 1 87 ? -5.176 15.458 16.806 1.00 98.12 87 PRO A N 1
ATOM 703 C CA . PRO A 1 87 ? -5.612 15.768 15.441 1.00 98.12 87 PRO A CA 1
ATOM 704 C C . PRO A 1 87 ? -4.455 16.101 14.492 1.00 98.12 87 PRO A C 1
ATOM 706 O O . PRO A 1 87 ? -4.572 15.890 13.281 1.00 98.12 87 PRO A O 1
ATOM 709 N N . THR A 1 88 ? -3.344 16.602 15.033 1.00 97.50 88 THR A N 1
ATOM 710 C CA . THR A 1 88 ? -2.164 17.023 14.278 1.00 97.50 88 THR A CA 1
ATOM 711 C C . THR A 1 88 ? -1.016 16.043 14.441 1.00 97.50 88 THR A C 1
ATOM 713 O O . THR A 1 88 ? -0.783 15.462 15.500 1.00 97.50 88 THR A O 1
ATOM 716 N N . LEU A 1 89 ? -0.307 15.828 13.340 1.00 93.88 89 LEU A N 1
ATOM 717 C CA . LEU A 1 89 ? 0.838 14.944 13.296 1.00 93.88 89 LEU A CA 1
ATOM 718 C C . LEU A 1 89 ? 1.993 15.546 14.128 1.00 93.88 89 LEU A C 1
ATOM 720 O O . LEU A 1 89 ? 2.340 16.714 13.924 1.00 93.88 89 LEU A O 1
ATOM 724 N N . PRO A 1 90 ? 2.644 14.776 15.020 1.00 89.94 90 PRO A N 1
ATOM 725 C CA . PRO A 1 90 ? 3.737 15.296 15.833 1.00 89.94 90 PRO A CA 1
ATOM 726 C C . PRO A 1 90 ? 4.948 15.686 14.975 1.00 89.94 90 PRO A C 1
ATOM 728 O O . PRO A 1 90 ? 5.292 15.011 14.003 1.00 89.94 90 PRO A O 1
ATOM 731 N N . ALA A 1 91 ? 5.659 16.743 15.383 1.00 86.88 91 ALA A N 1
ATOM 732 C CA . ALA A 1 91 ? 6.811 17.286 14.651 1.00 86.88 91 ALA A CA 1
ATOM 733 C C . ALA A 1 91 ? 7.947 16.266 14.422 1.00 86.88 91 ALA A C 1
ATOM 735 O O . ALA A 1 91 ? 8.699 16.379 13.455 1.00 86.88 91 ALA A O 1
ATOM 736 N N . SER A 1 92 ? 8.048 15.238 15.272 1.00 86.50 92 SER A N 1
ATOM 737 C CA . SER A 1 92 ? 8.985 14.118 15.107 1.00 86.50 92 SER A CA 1
ATOM 738 C C . SER A 1 92 ? 8.747 13.307 13.824 1.00 86.50 92 SER A C 1
ATOM 740 O O . SER A 1 92 ? 9.656 12.636 13.341 1.00 86.50 92 SER A O 1
ATOM 742 N N . ARG A 1 93 ? 7.553 13.384 13.223 1.00 84.06 93 ARG A N 1
ATOM 743 C CA . ARG A 1 93 ? 7.154 12.659 12.005 1.00 84.06 93 ARG A CA 1
ATOM 744 C C . ARG A 1 93 ? 7.333 13.511 10.742 1.00 84.06 93 ARG A C 1
ATOM 746 O O . ARG A 1 93 ? 6.504 13.482 9.834 1.00 84.06 93 ARG A O 1
ATOM 753 N N . ALA A 1 94 ? 8.444 14.244 10.659 1.00 78.56 94 ALA A N 1
ATOM 754 C CA . ALA A 1 94 ? 8.696 15.252 9.626 1.00 78.56 94 ALA A CA 1
ATOM 755 C C . ALA A 1 94 ? 8.577 14.740 8.177 1.00 78.56 94 ALA A C 1
ATOM 757 O O . ALA A 1 94 ? 8.153 15.496 7.310 1.00 78.56 94 ALA A O 1
ATOM 758 N N . ILE A 1 95 ? 8.908 13.470 7.901 1.00 76.06 95 ILE A N 1
ATOM 759 C CA . ILE A 1 95 ? 8.838 12.891 6.545 1.00 76.06 95 ILE A CA 1
ATOM 760 C C . ILE A 1 95 ? 7.400 12.918 6.014 1.00 76.06 95 ILE A C 1
ATOM 762 O O . ILE A 1 95 ? 7.135 13.541 4.991 1.00 76.06 95 ILE A O 1
ATOM 766 N N . ILE A 1 96 ? 6.458 12.305 6.737 1.00 80.19 96 ILE A N 1
ATOM 767 C CA . ILE A 1 96 ? 5.039 12.294 6.345 1.00 80.19 96 ILE A CA 1
ATOM 768 C C . ILE A 1 96 ? 4.330 13.622 6.658 1.00 80.19 96 ILE A C 1
ATOM 770 O O . ILE A 1 96 ? 3.278 13.907 6.084 1.00 80.19 96 ILE A O 1
ATOM 774 N N . GLY A 1 97 ? 4.921 14.454 7.521 1.00 84.06 97 GLY A N 1
ATOM 775 C CA . GLY A 1 97 ? 4.458 15.813 7.799 1.00 84.06 97 GLY A CA 1
ATOM 776 C C . GLY A 1 97 ? 4.610 16.771 6.618 1.00 84.06 97 GLY A C 1
ATOM 777 O O . GLY A 1 97 ? 3.853 17.731 6.536 1.00 84.06 97 GLY A O 1
ATOM 778 N N . LYS A 1 98 ? 5.514 16.486 5.665 1.00 86.69 98 LYS A N 1
ATOM 779 C CA . LYS A 1 98 ? 5.617 17.251 4.408 1.00 86.69 98 LYS A CA 1
ATOM 780 C C . LYS A 1 98 ? 4.359 17.145 3.546 1.00 86.69 98 LYS A C 1
ATOM 782 O O . LYS A 1 98 ? 4.049 18.096 2.843 1.00 86.69 98 LYS A O 1
ATOM 787 N N . ALA A 1 99 ? 3.666 16.005 3.602 1.00 89.75 99 ALA A N 1
ATOM 788 C CA . ALA A 1 99 ? 2.458 15.775 2.816 1.00 89.75 99 ALA A CA 1
ATOM 789 C C . ALA A 1 99 ? 1.226 16.432 3.449 1.00 89.75 99 ALA A C 1
ATOM 791 O O . ALA A 1 99 ? 0.400 16.991 2.747 1.00 89.75 99 ALA A O 1
ATOM 792 N N . SER A 1 100 ? 1.091 16.376 4.778 1.00 95.06 100 SER A N 1
ATOM 793 C CA . SER A 1 100 ? -0.031 17.005 5.481 1.00 95.06 100 SER A CA 1
ATOM 794 C C . SER A 1 100 ? 0.217 17.069 6.992 1.00 95.06 100 SER A C 1
ATOM 796 O O . SER A 1 100 ? 0.777 16.111 7.546 1.00 95.06 100 SER A O 1
ATOM 798 N N . PRO A 1 101 ? -0.253 18.127 7.686 1.00 96.69 101 PRO A N 1
ATOM 799 C CA . PRO A 1 101 ? -0.249 18.197 9.146 1.00 96.69 101 PRO A CA 1
ATOM 800 C C . PRO A 1 101 ? -1.330 17.327 9.812 1.00 96.69 101 PRO A C 1
ATOM 802 O O . PRO A 1 101 ? -1.291 17.165 11.029 1.00 96.69 101 PRO A O 1
ATOM 805 N N . LEU A 1 102 ? -2.278 16.752 9.058 1.00 98.31 102 LEU A N 1
ATOM 806 C CA . LEU A 1 102 ? -3.285 15.816 9.579 1.00 98.31 102 LEU A CA 1
ATOM 807 C C . LEU A 1 102 ? -2.609 14.602 10.232 1.00 98.31 102 LEU A C 1
ATOM 809 O O . LEU A 1 102 ? -1.828 13.921 9.568 1.00 98.31 102 LEU A O 1
ATOM 813 N N . ASN A 1 103 ? -2.914 14.275 11.488 1.00 98.50 103 ASN A N 1
ATOM 814 C CA . ASN A 1 103 ? -2.374 13.053 12.086 1.00 98.50 103 ASN A CA 1
ATOM 815 C C . ASN A 1 103 ? -2.910 11.796 11.381 1.00 98.50 103 ASN A C 1
ATOM 817 O O . ASN A 1 103 ? -4.017 11.795 10.837 1.00 98.50 103 ASN A O 1
ATOM 821 N N . VAL A 1 104 ? -2.139 10.712 11.425 1.00 97.25 104 VAL A N 1
ATOM 822 C CA . VAL A 1 104 ? -2.631 9.395 11.020 1.00 97.25 104 VAL A CA 1
ATOM 823 C C . VAL A 1 104 ? -3.759 8.939 11.949 1.00 97.25 104 VAL A C 1
ATOM 825 O O . VAL A 1 104 ? -3.843 9.359 13.106 1.00 97.25 104 VAL A O 1
ATOM 828 N N . SER A 1 105 ? -4.666 8.119 11.433 1.00 98.44 105 SER A N 1
ATOM 829 C CA . SER A 1 105 ? -5.767 7.548 12.209 1.00 98.44 105 SER A CA 1
ATOM 830 C C . SER A 1 105 ? -6.348 6.331 11.512 1.00 98.44 105 SER A C 1
ATOM 832 O O . SER A 1 105 ? -6.236 6.204 10.296 1.00 98.44 105 SER A O 1
ATOM 834 N N . VAL A 1 106 ? -7.045 5.492 12.274 1.00 98.56 106 VAL A N 1
ATOM 835 C CA . VAL A 1 106 ? -7.860 4.382 11.768 1.00 98.56 106 VAL A CA 1
ATOM 836 C C . VAL A 1 106 ? -9.162 4.266 12.562 1.00 98.56 106 VAL A C 1
ATOM 838 O O . VAL A 1 106 ? -9.198 4.674 13.724 1.00 98.56 106 VAL A O 1
ATOM 841 N N . PRO A 1 107 ? -10.230 3.691 11.985 1.00 98.81 107 PRO A N 1
ATOM 842 C CA . PRO A 1 107 ? -11.449 3.379 12.727 1.00 98.81 107 PRO A CA 1
ATOM 843 C C . PRO A 1 107 ? -11.274 2.324 13.822 1.00 98.81 107 PRO A C 1
ATOM 845 O O . PRO A 1 107 ? -11.912 2.457 14.867 1.00 98.81 107 PRO A O 1
ATOM 848 N N . TYR A 1 108 ? -10.427 1.308 13.615 1.00 98.94 108 TYR A N 1
ATOM 849 C CA . TYR A 1 108 ? -10.300 0.173 14.535 1.00 98.94 108 TYR A CA 1
ATOM 850 C C . TYR A 1 108 ? -8.860 -0.115 14.954 1.00 98.94 108 TYR A C 1
ATOM 852 O O . TYR A 1 108 ? -7.959 -0.122 14.119 1.00 98.94 108 TYR A O 1
ATOM 860 N N . LEU A 1 109 ? -8.677 -0.423 16.239 1.00 98.94 109 LEU A N 1
ATOM 861 C CA . LEU A 1 109 ? -7.426 -0.885 16.840 1.00 98.94 109 LEU A CA 1
ATOM 862 C C . LEU A 1 109 ? -7.683 -2.193 17.597 1.00 98.94 109 LEU A C 1
ATOM 864 O O . LEU A 1 109 ? -8.601 -2.260 18.413 1.00 98.94 109 LEU A O 1
ATOM 868 N N . ILE A 1 110 ? -6.885 -3.222 17.328 1.00 98.88 110 ILE A N 1
ATOM 869 C CA . ILE A 1 110 ? -6.996 -4.547 17.942 1.00 98.88 110 ILE A CA 1
ATOM 870 C C . ILE A 1 110 ? -5.769 -4.792 18.819 1.00 98.88 110 ILE A C 1
ATOM 872 O O . ILE A 1 110 ? -4.637 -4.865 18.326 1.00 98.88 110 ILE A O 1
ATOM 876 N N . ASP A 1 111 ? -5.996 -4.938 20.123 1.00 98.75 111 ASP A N 1
ATOM 877 C CA . ASP A 1 111 ? -4.933 -5.256 21.076 1.00 98.75 111 ASP A CA 1
ATOM 878 C C . ASP A 1 111 ? -4.413 -6.692 20.886 1.00 98.75 111 ASP A C 1
ATOM 880 O O . ASP A 1 111 ? -5.000 -7.525 20.192 1.00 98.75 111 ASP A O 1
ATOM 884 N N . ARG A 1 112 ? -3.282 -6.998 21.514 1.00 98.19 112 ARG A N 1
ATOM 885 C CA . ARG A 1 112 ? -2.597 -8.292 21.504 1.00 98.19 112 ARG A CA 1
ATOM 886 C C . ARG A 1 112 ? -3.500 -9.461 21.893 1.00 98.19 112 ARG A C 1
ATOM 888 O O . ARG A 1 112 ? -3.317 -10.562 21.368 1.00 98.19 112 ARG A O 1
ATOM 895 N N . ASP A 1 113 ? -4.452 -9.231 22.793 1.00 98.44 113 ASP A N 1
ATOM 896 C CA . ASP A 1 113 ? -5.409 -10.230 23.278 1.00 98.44 113 ASP A CA 1
ATOM 897 C C . ASP A 1 113 ? -6.654 -10.395 22.383 1.00 98.44 113 ASP A C 1
ATOM 899 O O . ASP A 1 113 ? -7.511 -11.228 22.677 1.00 98.44 113 ASP A O 1
ATOM 903 N N . GLY A 1 114 ? -6.745 -9.640 21.281 1.00 98.56 114 GLY A N 1
ATOM 904 C CA . GLY A 1 114 ? -7.885 -9.640 20.363 1.00 98.56 114 GLY A CA 1
ATOM 905 C C . GLY A 1 114 ? -8.989 -8.640 20.721 1.00 98.56 114 GLY A C 1
ATOM 906 O O . GLY A 1 114 ? -9.988 -8.547 20.010 1.00 98.56 114 GLY A O 1
ATOM 907 N N . THR A 1 115 ? -8.852 -7.855 21.790 1.00 98.81 115 THR A N 1
ATOM 908 C CA . THR A 1 115 ? -9.848 -6.828 22.113 1.00 98.81 115 THR A CA 1
ATOM 909 C C . THR A 1 115 ? -9.914 -5.771 21.009 1.00 98.81 115 THR A C 1
ATOM 911 O O . THR A 1 115 ? -8.909 -5.149 20.670 1.00 98.81 115 THR A O 1
ATOM 914 N N . ILE A 1 116 ? -11.114 -5.552 20.460 1.00 98.88 116 ILE A N 1
ATOM 915 C CA . ILE A 1 116 ? -11.363 -4.590 19.380 1.00 98.88 116 ILE A CA 1
ATOM 916 C C . ILE A 1 116 ? -11.836 -3.260 19.972 1.00 98.88 116 ILE A C 1
ATOM 918 O O . ILE A 1 116 ? -12.869 -3.202 20.646 1.00 98.88 116 ILE A O 1
ATOM 922 N N . TYR A 1 117 ? -11.132 -2.181 19.638 1.00 98.88 117 TYR A N 1
ATOM 923 C CA . TYR A 1 117 ? -11.487 -0.807 19.974 1.00 98.88 117 TYR A CA 1
ATOM 924 C C . TYR A 1 117 ? -11.886 -0.023 18.722 1.00 98.88 117 TYR A C 1
ATOM 926 O O . TYR A 1 117 ? -11.166 -0.030 17.727 1.00 98.88 117 TYR A O 1
ATOM 934 N N . GLN A 1 118 ? -13.011 0.689 18.778 1.00 98.81 118 GLN A N 1
ATOM 935 C CA . GLN A 1 118 ? -13.399 1.680 17.779 1.00 98.81 118 GLN A CA 1
ATOM 936 C C . GLN A 1 118 ? -12.914 3.066 18.210 1.00 98.81 118 GLN A C 1
ATOM 938 O O . GLN A 1 118 ? -13.365 3.606 19.226 1.00 98.81 118 GLN A O 1
ATOM 943 N N . LEU A 1 119 ? -12.003 3.632 17.420 1.00 98.88 119 LEU A N 1
ATOM 944 C CA . LEU A 1 119 ? -11.360 4.924 17.666 1.00 98.88 119 LEU A CA 1
ATOM 945 C C . LEU A 1 119 ? -12.114 6.089 17.019 1.00 98.88 119 LEU A C 1
ATOM 947 O O . LEU A 1 119 ? -12.062 7.223 17.489 1.00 98.88 119 LEU A O 1
ATOM 951 N N . MET A 1 120 ? -12.828 5.822 15.931 1.00 98.62 120 MET A N 1
ATOM 952 C CA . MET A 1 120 ? -13.648 6.797 15.220 1.00 98.62 120 MET A CA 1
ATOM 953 C C . MET A 1 120 ? -14.708 6.071 14.376 1.00 98.62 120 MET A C 1
ATOM 955 O O . MET A 1 120 ? -14.562 4.874 14.113 1.00 98.62 120 MET A O 1
ATOM 959 N N . PRO A 1 121 ? -15.790 6.751 13.953 1.00 98.50 121 PRO A N 1
ATOM 960 C CA . PRO A 1 121 ? -16.757 6.166 13.031 1.00 98.50 121 PRO A CA 1
ATOM 961 C C . PRO A 1 121 ? -16.095 5.630 11.753 1.00 98.50 121 PRO A C 1
ATOM 963 O O . PRO A 1 121 ? -15.326 6.327 11.100 1.00 98.50 121 PRO A O 1
ATOM 966 N N . ASP A 1 122 ? -16.469 4.414 11.364 1.00 98.31 122 ASP A N 1
ATOM 967 C CA . ASP A 1 122 ? -15.960 3.673 10.195 1.00 98.31 122 ASP A CA 1
ATOM 968 C C . ASP A 1 122 ? -16.441 4.212 8.828 1.00 98.31 122 ASP A C 1
ATOM 970 O O . ASP A 1 122 ? -16.137 3.642 7.787 1.00 98.31 122 ASP A O 1
ATOM 974 N N . SER A 1 123 ? -17.187 5.317 8.838 1.00 97.88 123 SER A N 1
ATOM 975 C CA . SER A 1 123 ? -17.642 6.072 7.659 1.00 97.88 123 SER A CA 1
ATOM 976 C C . SER A 1 123 ? -16.970 7.442 7.533 1.00 97.88 123 SER A C 1
ATOM 978 O O . SER A 1 123 ? -17.243 8.176 6.580 1.00 97.88 123 SER A O 1
ATOM 980 N N . LEU A 1 124 ? -16.104 7.812 8.484 1.00 98.44 124 LEU A N 1
ATOM 981 C CA . LEU A 1 124 ? -15.306 9.032 8.416 1.00 98.44 124 LEU A CA 1
ATOM 982 C C . LEU A 1 124 ? -13.932 8.748 7.814 1.00 98.44 124 LEU A C 1
ATOM 984 O O . LEU A 1 124 ? -13.345 7.689 8.016 1.00 98.44 124 LEU A O 1
ATOM 988 N N . PHE A 1 125 ? -13.417 9.745 7.107 1.00 98.75 125 PHE A N 1
ATOM 989 C CA . PHE A 1 125 ? -12.091 9.750 6.521 1.00 98.75 125 PHE A CA 1
ATOM 990 C C . PHE A 1 125 ? -11.012 9.580 7.588 1.00 98.75 125 PHE A C 1
ATOM 992 O O . PHE A 1 125 ? -10.943 10.363 8.538 1.00 98.75 125 PHE A O 1
ATOM 999 N N . ALA A 1 126 ? -10.137 8.604 7.383 1.00 98.69 126 ALA A N 1
ATOM 1000 C CA . ALA A 1 126 ? -8.984 8.343 8.224 1.00 98.69 126 ALA A CA 1
ATOM 1001 C C . ALA A 1 126 ? -7.717 8.337 7.356 1.00 98.69 126 ALA A C 1
ATOM 1003 O O . ALA A 1 126 ? -7.746 7.856 6.227 1.00 98.69 126 ALA A O 1
ATOM 1004 N N . ARG A 1 127 ? -6.605 8.885 7.859 1.00 98.25 127 ARG A N 1
ATOM 1005 C CA . ARG A 1 127 ? -5.324 8.920 7.132 1.00 98.25 127 ARG A CA 1
ATOM 1006 C C . ARG A 1 127 ? -4.485 7.699 7.527 1.00 98.25 127 ARG A C 1
ATOM 1008 O O . ARG A 1 127 ? -3.781 7.759 8.531 1.00 98.25 127 ARG A O 1
ATOM 1015 N N . HIS A 1 128 ? -4.532 6.624 6.742 1.00 98.12 128 HIS A N 1
ATOM 1016 C CA . HIS A 1 128 ? -3.800 5.375 7.011 1.00 98.12 128 HIS A CA 1
ATOM 1017 C C . HIS A 1 128 ? -3.200 4.679 5.777 1.00 98.12 128 HIS A C 1
ATOM 1019 O O . HIS A 1 128 ? -2.209 3.973 5.920 1.00 98.12 128 HIS A O 1
ATOM 1025 N N . VAL A 1 129 ? -3.735 4.904 4.572 1.00 98.19 129 VAL A N 1
ATOM 1026 C CA . VAL A 1 129 ? -3.301 4.276 3.314 1.00 98.19 129 VAL A CA 1
ATOM 1027 C C . VAL A 1 129 ? -3.311 5.288 2.160 1.00 98.19 129 VAL A C 1
ATOM 1029 O O . VAL A 1 129 ? -4.347 5.807 1.736 1.00 98.19 129 VAL A O 1
ATOM 1032 N N . ILE A 1 130 ? -2.128 5.614 1.643 1.00 96.81 130 ILE A N 1
ATOM 1033 C CA . ILE A 1 130 ? -1.962 6.612 0.574 1.00 96.81 130 ILE A CA 1
ATOM 1034 C C . ILE A 1 130 ? -2.791 6.208 -0.658 1.00 96.81 130 ILE A C 1
ATOM 1036 O O . ILE A 1 130 ? -2.906 5.030 -0.985 1.00 96.81 130 ILE A O 1
ATOM 1040 N N . GLY A 1 131 ? -3.422 7.188 -1.314 1.00 97.62 131 GLY A N 1
ATOM 1041 C CA . GLY A 1 131 ? -4.227 6.967 -2.524 1.00 97.62 131 GLY A CA 1
ATOM 1042 C C . GLY A 1 131 ? -5.597 6.307 -2.338 1.00 97.62 131 GLY A C 1
ATOM 1043 O O . GLY A 1 131 ? -6.440 6.465 -3.222 1.00 97.62 131 GLY A O 1
ATOM 1044 N N . LEU A 1 132 ? -5.847 5.629 -1.211 1.00 98.62 132 LEU A N 1
ATOM 1045 C CA . LEU A 1 132 ? -7.038 4.789 -1.004 1.00 98.62 132 LEU A CA 1
ATOM 1046 C C . LEU A 1 132 ? -7.885 5.184 0.221 1.00 98.62 132 LEU A C 1
ATOM 1048 O O . LEU A 1 132 ? -9.001 4.689 0.361 1.00 98.62 132 LEU A O 1
ATOM 1052 N N . ASN A 1 133 ? -7.419 6.110 1.073 1.00 98.50 133 ASN A N 1
ATOM 1053 C CA . ASN A 1 133 ? -8.118 6.520 2.307 1.00 98.50 133 ASN A CA 1
ATOM 1054 C C . ASN A 1 133 ? -9.600 6.889 2.098 1.00 98.50 133 ASN A C 1
ATOM 1056 O O . ASN A 1 133 ? -10.428 6.658 2.970 1.00 98.50 133 ASN A O 1
ATOM 1060 N N . TYR A 1 134 ? -9.953 7.481 0.951 1.00 98.38 134 TYR A N 1
ATOM 1061 C CA . TYR A 1 134 ? -11.316 7.958 0.674 1.00 98.38 134 TYR A CA 1
ATOM 1062 C C . TYR A 1 134 ? -12.360 6.835 0.511 1.00 98.38 134 TYR A C 1
ATOM 1064 O O . TYR A 1 134 ? -13.556 7.126 0.454 1.00 98.38 134 TYR A O 1
ATOM 1072 N N . CYS A 1 135 ? -11.925 5.577 0.395 1.00 98.44 135 CYS A N 1
ATOM 1073 C CA . CYS A 1 135 ? -12.796 4.411 0.248 1.00 98.44 135 CYS A CA 1
ATOM 1074 C C . CYS A 1 135 ? -12.379 3.224 1.133 1.00 98.44 135 CYS A C 1
ATOM 1076 O O . CYS A 1 135 ? -12.876 2.112 0.934 1.00 98.44 135 CYS A O 1
ATOM 1078 N N . ALA A 1 136 ? -11.457 3.432 2.074 1.00 98.69 136 ALA A N 1
ATOM 1079 C CA . ALA A 1 136 ? -10.855 2.374 2.874 1.00 98.69 136 ALA A CA 1
ATOM 1080 C C . ALA A 1 136 ? -11.162 2.529 4.369 1.00 98.69 136 ALA A C 1
ATOM 1082 O O . ALA A 1 136 ? -11.101 3.626 4.918 1.00 98.69 136 ALA A O 1
ATOM 1083 N N . ILE A 1 137 ? -11.455 1.408 5.031 1.00 98.94 137 ILE A N 1
ATOM 1084 C CA . ILE A 1 137 ? -11.517 1.298 6.493 1.00 98.94 137 ILE A CA 1
ATOM 1085 C C . ILE A 1 137 ? -10.211 0.657 6.970 1.00 98.94 137 ILE A C 1
ATOM 1087 O O . ILE A 1 137 ? -9.890 -0.460 6.566 1.00 98.94 137 ILE A O 1
ATOM 1091 N N . GLY A 1 138 ? -9.468 1.345 7.835 1.00 98.88 138 GLY A N 1
ATOM 1092 C CA . GLY A 1 138 ? -8.256 0.813 8.461 1.00 98.88 138 GLY A CA 1
ATOM 1093 C C . GLY A 1 138 ? -8.531 -0.026 9.714 1.00 98.88 138 GLY A C 1
ATOM 1094 O O . GLY A 1 138 ? -9.357 0.347 10.555 1.00 98.88 138 GLY A O 1
ATOM 1095 N N . ILE A 1 139 ? -7.803 -1.134 9.855 1.00 98.94 139 ILE A N 1
ATOM 1096 C CA . ILE A 1 139 ? -7.722 -1.952 11.071 1.00 98.94 139 ILE A CA 1
ATOM 1097 C C . ILE A 1 139 ? -6.251 -2.049 11.482 1.00 98.94 139 ILE A C 1
ATOM 1099 O O . ILE A 1 139 ? -5.453 -2.674 10.785 1.00 98.94 139 ILE A O 1
ATOM 1103 N N . GLU A 1 140 ? -5.897 -1.456 12.617 1.00 98.88 140 GLU A N 1
ATOM 1104 C CA . GLU A 1 140 ? -4.555 -1.537 13.199 1.00 98.88 140 GLU A CA 1
ATOM 1105 C C . GLU A 1 140 ? -4.461 -2.675 14.209 1.00 98.88 140 GLU A C 1
ATOM 1107 O O . GLU A 1 140 ? -5.326 -2.824 15.071 1.00 98.88 140 GLU A O 1
ATOM 1112 N N . ASN A 1 141 ? -3.392 -3.465 14.135 1.00 98.88 141 ASN A N 1
ATOM 1113 C CA . ASN A 1 141 ? -3.092 -4.506 15.112 1.00 98.88 141 ASN A CA 1
ATOM 1114 C C . ASN A 1 141 ? -1.875 -4.096 15.944 1.00 98.88 141 ASN A C 1
ATOM 1116 O O . ASN A 1 141 ? -0.802 -3.845 15.395 1.00 98.88 141 ASN A O 1
ATOM 1120 N N . VAL A 1 142 ? -2.019 -4.065 17.270 1.00 98.69 142 VAL A N 1
ATOM 1121 C CA . VAL A 1 142 ? -0.899 -3.785 18.181 1.00 98.69 142 VAL A CA 1
ATOM 1122 C C . VAL A 1 142 ? 0.195 -4.838 17.979 1.00 98.69 142 VAL A C 1
ATOM 1124 O O . VAL A 1 142 ? -0.067 -6.044 18.065 1.00 98.69 142 VAL A O 1
ATOM 1127 N N . GLY A 1 143 ? 1.419 -4.393 17.705 1.00 96.25 143 GLY A N 1
ATOM 1128 C CA . GLY A 1 143 ? 2.553 -5.260 17.389 1.00 96.25 143 GLY A CA 1
ATOM 1129 C C . GLY A 1 143 ? 3.484 -4.645 16.349 1.00 96.25 143 GLY A C 1
ATOM 1130 O O . GLY A 1 143 ? 3.224 -3.574 15.807 1.00 96.25 143 GLY A O 1
ATOM 1131 N N . ASN A 1 144 ? 4.596 -5.326 16.077 1.00 87.81 144 ASN A N 1
ATOM 1132 C CA . ASN A 1 144 ? 5.625 -4.847 15.149 1.00 87.81 144 ASN A CA 1
ATOM 1133 C C . ASN A 1 144 ? 6.092 -5.891 14.127 1.00 87.81 144 ASN A C 1
ATOM 1135 O O . ASN A 1 144 ? 7.049 -5.632 13.406 1.00 87.81 144 ASN A O 1
ATOM 1139 N N . GLY A 1 145 ? 5.447 -7.059 14.080 1.00 83.94 145 GLY A N 1
ATOM 1140 C CA . GLY A 1 145 ? 5.741 -8.102 13.093 1.00 83.94 145 GLY A CA 1
ATOM 1141 C C . GLY A 1 145 ? 6.999 -8.932 13.366 1.00 83.94 145 GLY A C 1
ATOM 1142 O O . GLY A 1 145 ? 7.145 -9.987 12.759 1.00 83.94 145 GLY A O 1
ATOM 1143 N N . ASP A 1 146 ? 7.857 -8.508 14.299 1.00 88.69 146 ASP A N 1
ATOM 1144 C CA . ASP A 1 146 ? 9.098 -9.197 14.672 1.00 88.69 146 ASP A CA 1
ATOM 1145 C C . ASP A 1 146 ? 9.055 -9.644 16.142 1.00 88.69 146 ASP A C 1
ATOM 1147 O O . ASP A 1 146 ? 8.441 -10.663 16.455 1.00 88.69 146 ASP A O 1
ATOM 1151 N N . GLN A 1 147 ? 9.611 -8.859 17.075 1.00 93.06 147 GLN A N 1
ATOM 1152 C CA . GLN A 1 147 ? 9.583 -9.172 18.512 1.00 93.06 147 GLN A CA 1
ATOM 1153 C C . GLN A 1 147 ? 8.152 -9.351 19.058 1.00 93.06 147 GLN A C 1
ATOM 1155 O O . GLN A 1 147 ? 7.926 -10.119 19.996 1.00 93.06 147 GLN A O 1
ATOM 1160 N N . TYR A 1 148 ? 7.187 -8.645 18.468 1.00 92.88 148 TYR A N 1
ATOM 1161 C CA . TYR A 1 148 ? 5.767 -8.707 18.792 1.00 92.88 148 TYR A CA 1
ATOM 1162 C C . TYR A 1 148 ? 4.970 -9.044 17.520 1.00 92.88 148 TYR A C 1
ATOM 1164 O O . TYR A 1 148 ? 4.345 -8.153 16.929 1.00 92.88 148 TYR A O 1
ATOM 1172 N N . PRO A 1 149 ? 4.983 -10.316 17.075 1.00 94.69 149 PRO A N 1
ATOM 1173 C CA . PRO A 1 149 ? 4.268 -10.741 15.876 1.00 94.69 149 PRO A CA 1
ATOM 1174 C C . PRO A 1 149 ? 2.761 -10.775 16.144 1.00 94.69 149 PRO A C 1
ATOM 1176 O O . PRO A 1 149 ? 2.333 -10.952 17.289 1.00 94.69 149 PRO A O 1
ATOM 1179 N N . LEU A 1 150 ? 1.928 -10.627 15.114 1.00 97.69 150 LEU A N 1
ATOM 1180 C CA . LEU A 1 150 ? 0.471 -10.634 15.290 1.00 97.69 150 LEU A CA 1
ATOM 1181 C C . LEU A 1 150 ? -0.024 -11.970 15.879 1.00 97.69 150 LEU A C 1
ATOM 1183 O O . LEU A 1 150 ? 0.468 -13.036 15.509 1.00 97.69 150 LEU A O 1
ATOM 1187 N N . THR A 1 151 ? -0.945 -11.912 16.848 1.00 98.19 151 THR A N 1
ATOM 1188 C CA . THR A 1 151 ? -1.447 -13.113 17.538 1.00 98.19 151 THR A CA 1
ATOM 1189 C C . THR A 1 151 ? -2.560 -13.812 16.771 1.00 98.19 151 THR A C 1
ATOM 1191 O O . THR A 1 151 ? -3.273 -13.223 15.962 1.00 98.19 151 THR A O 1
ATOM 1194 N N . GLU A 1 152 ? -2.792 -15.065 17.146 1.00 98.25 152 GLU A N 1
ATOM 1195 C CA . GLU A 1 152 ? -4.003 -15.801 16.795 1.00 98.25 152 GLU A CA 1
ATOM 1196 C C . GLU A 1 152 ? -5.286 -15.082 17.256 1.00 98.25 152 GLU A C 1
ATOM 1198 O O . GLU A 1 152 ? -6.265 -15.019 16.519 1.00 98.25 152 GLU A O 1
ATOM 1203 N N . ALA A 1 153 ? -5.276 -14.458 18.441 1.00 98.56 153 ALA A N 1
ATOM 1204 C CA . ALA A 1 153 ? -6.427 -13.703 18.938 1.00 98.56 153 ALA A CA 1
ATOM 1205 C C . ALA A 1 153 ? -6.726 -12.457 18.083 1.00 98.56 153 ALA A C 1
ATOM 1207 O O . ALA A 1 153 ? -7.889 -12.107 17.861 1.00 98.56 153 ALA A O 1
ATOM 1208 N N . GLN A 1 154 ? -5.688 -11.805 17.553 1.00 98.75 154 GLN A N 1
ATOM 1209 C CA . GLN A 1 154 ? -5.837 -10.732 16.572 1.00 98.75 154 GLN A CA 1
ATOM 1210 C C . GLN A 1 154 ? -6.365 -11.263 15.241 1.00 98.75 154 GLN A C 1
ATOM 1212 O O . GLN A 1 154 ? -7.249 -10.639 14.659 1.00 98.75 154 GLN A O 1
ATOM 1217 N N . LEU A 1 155 ? -5.892 -12.420 14.774 1.00 98.69 155 LEU A N 1
ATOM 1218 C CA . LEU A 1 155 ? -6.405 -13.058 13.561 1.00 98.69 155 LEU A CA 1
ATOM 1219 C C . LEU A 1 155 ? -7.907 -13.385 13.676 1.00 98.69 155 LEU A C 1
ATOM 1221 O O . LEU A 1 155 ? -8.680 -13.002 12.797 1.00 98.69 155 LEU A O 1
ATOM 1225 N N . ASP A 1 156 ? -8.333 -13.987 14.792 1.00 98.44 156 ASP A N 1
ATOM 1226 C CA . ASP A 1 156 ? -9.747 -14.245 15.114 1.00 98.44 156 ASP A CA 1
ATOM 1227 C C . ASP A 1 156 ? -10.590 -12.961 15.106 1.00 98.44 156 ASP A C 1
ATOM 1229 O O . ASP A 1 156 ? -11.750 -12.947 14.683 1.00 98.44 156 ASP A O 1
ATOM 1233 N N . SER A 1 157 ? -10.016 -11.874 15.616 1.00 98.69 157 SER A N 1
ATOM 1234 C CA . SER A 1 157 ? -10.704 -10.592 15.764 1.00 98.69 157 SER A CA 1
ATOM 1235 C C . SER A 1 157 ? -10.800 -9.838 14.442 1.00 98.69 157 SER A C 1
ATOM 1237 O O . SER A 1 157 ? -11.860 -9.291 14.146 1.00 98.69 157 SER A O 1
ATOM 1239 N N . ASN A 1 158 ? -9.756 -9.892 13.606 1.00 98.75 158 ASN A N 1
ATOM 1240 C CA . ASN A 1 158 ? -9.804 -9.406 12.226 1.00 98.75 158 ASN A CA 1
ATOM 1241 C C . ASN A 1 158 ? -10.882 -10.142 11.436 1.00 98.75 158 ASN A C 1
ATOM 1243 O O . ASN A 1 158 ? -11.692 -9.492 10.787 1.00 98.75 158 ASN A O 1
ATOM 1247 N N . GLU A 1 159 ? -10.945 -11.474 11.524 1.00 98.50 159 GLU A N 1
ATOM 1248 C CA . GLU A 1 159 ? -11.957 -12.255 10.810 1.00 98.50 159 GLU A CA 1
ATOM 1249 C C . GLU A 1 159 ? -13.383 -11.813 11.185 1.00 98.50 159 GLU A C 1
ATOM 1251 O O . GLU A 1 159 ? -14.194 -11.495 10.312 1.00 98.50 159 GLU A O 1
ATOM 1256 N N . LYS A 1 160 ? -13.686 -11.736 12.489 1.00 98.50 160 LYS A N 1
ATOM 1257 C CA . LYS A 1 160 ? -15.008 -11.312 12.986 1.00 98.50 160 LYS A CA 1
ATOM 1258 C C . LYS A 1 160 ? -15.337 -9.876 12.586 1.00 98.50 160 LYS A C 1
ATOM 1260 O O . LYS A 1 160 ? -16.461 -9.605 12.163 1.00 98.50 160 LYS A O 1
ATOM 1265 N N . LEU A 1 161 ? -14.372 -8.967 12.720 1.00 98.69 161 LEU A N 1
ATOM 1266 C CA . LEU A 1 161 ? -14.551 -7.557 12.390 1.00 98.69 161 LEU A CA 1
ATOM 1267 C C . LEU A 1 161 ? -14.769 -7.353 10.889 1.00 98.69 161 LEU A C 1
ATOM 1269 O O . LEU A 1 161 ? -15.679 -6.625 10.504 1.00 98.69 161 LEU A O 1
ATOM 1273 N N . ILE A 1 162 ? -13.991 -8.025 10.041 1.00 98.62 162 ILE A N 1
ATOM 1274 C CA . ILE A 1 162 ? -14.123 -7.936 8.585 1.00 98.62 162 ILE A CA 1
ATOM 1275 C C . ILE A 1 162 ? -15.482 -8.468 8.140 1.00 98.62 162 ILE A C 1
ATOM 1277 O O . ILE A 1 162 ? -16.172 -7.778 7.398 1.00 98.62 162 ILE A O 1
ATOM 1281 N N . ARG A 1 163 ? -15.923 -9.624 8.652 1.00 98.06 163 ARG A N 1
ATOM 1282 C CA . ARG A 1 163 ? -17.273 -10.148 8.376 1.00 98.06 163 ARG A CA 1
ATOM 1283 C C . ARG A 1 163 ? -18.360 -9.142 8.758 1.00 98.06 163 ARG A C 1
ATOM 1285 O O . ARG A 1 163 ? -19.244 -8.865 7.956 1.00 98.06 163 ARG A O 1
ATOM 1292 N N . TYR A 1 164 ? -18.260 -8.543 9.946 1.00 97.62 164 TYR A N 1
ATOM 1293 C CA . TYR A 1 164 ? -19.184 -7.494 10.388 1.00 97.62 164 TYR A CA 1
ATOM 1294 C C . TYR A 1 164 ? -19.194 -6.272 9.452 1.00 97.62 164 TYR A C 1
ATOM 1296 O O . TYR A 1 164 ? -20.260 -5.744 9.134 1.00 97.62 164 TYR A O 1
ATOM 1304 N N . LEU A 1 165 ? -18.026 -5.825 8.987 1.00 97.88 165 LEU A N 1
ATOM 1305 C CA . LEU A 1 165 ? -17.910 -4.679 8.084 1.00 97.88 165 LEU A CA 1
ATOM 1306 C C . LEU A 1 165 ? -18.408 -4.991 6.667 1.00 97.88 165 LEU A C 1
ATOM 1308 O O . LEU A 1 165 ? -19.038 -4.130 6.056 1.00 97.88 165 LEU A O 1
ATOM 1312 N N . MET A 1 166 ? -18.182 -6.206 6.163 1.00 96.75 166 MET A N 1
ATOM 1313 C CA . MET A 1 166 ? -18.678 -6.658 4.857 1.00 96.75 166 MET A CA 1
ATOM 1314 C C . MET A 1 166 ? -20.200 -6.863 4.842 1.00 96.75 166 MET A C 1
ATOM 1316 O O . MET A 1 166 ? -20.832 -6.665 3.810 1.00 96.75 166 MET A O 1
ATOM 1320 N N . ASP A 1 167 ? -20.811 -7.184 5.985 1.00 95.81 167 ASP A N 1
ATOM 1321 C CA . ASP A 1 167 ? -22.274 -7.180 6.126 1.00 95.81 167 ASP A CA 1
ATOM 1322 C C . ASP A 1 167 ? -22.853 -5.751 6.121 1.00 95.81 167 ASP A C 1
ATOM 1324 O O . ASP A 1 167 ? -24.002 -5.536 5.726 1.00 95.81 167 ASP A O 1
ATOM 1328 N N . LYS A 1 168 ? -22.068 -4.764 6.572 1.00 96.88 168 LYS A N 1
ATOM 1329 C CA . LYS A 1 168 ? -22.485 -3.361 6.710 1.00 96.88 168 LYS A CA 1
ATOM 1330 C C . LYS A 1 168 ? -22.260 -2.531 5.441 1.00 96.88 168 LYS A C 1
ATOM 1332 O O . LYS A 1 168 ? -23.022 -1.597 5.189 1.00 96.88 168 LYS A O 1
ATOM 1337 N N . TYR A 1 169 ? -21.227 -2.848 4.665 1.00 97.88 169 TYR A N 1
ATOM 1338 C CA . TYR A 1 169 ? -20.755 -2.047 3.537 1.00 97.88 169 TYR A CA 1
ATOM 1339 C C . TYR A 1 169 ? -20.461 -2.915 2.306 1.00 97.88 169 TYR A C 1
ATOM 1341 O O . TYR A 1 169 ? -20.078 -4.072 2.458 1.00 97.88 169 TYR A O 1
ATOM 1349 N N . PRO A 1 170 ? -20.562 -2.366 1.079 1.00 96.75 170 PRO A N 1
ATOM 1350 C CA . PRO A 1 170 ? -20.238 -3.078 -0.158 1.00 96.75 170 PRO A CA 1
ATOM 1351 C C . PRO A 1 170 ? -18.714 -3.170 -0.375 1.00 96.75 170 PRO A C 1
ATOM 1353 O O . PRO A 1 170 ? -18.182 -2.710 -1.387 1.00 96.75 170 PRO A O 1
ATOM 1356 N N . VAL A 1 171 ? -18.001 -3.734 0.601 1.00 97.56 171 VAL A N 1
ATOM 1357 C CA . VAL A 1 171 ? -16.553 -3.944 0.541 1.00 97.56 171 VAL A CA 1
ATOM 1358 C C . VAL A 1 171 ? -16.239 -4.977 -0.534 1.00 97.56 171 VAL A C 1
ATOM 1360 O O . VAL A 1 171 ? -16.808 -6.063 -0.564 1.00 97.56 171 VAL A O 1
ATOM 1363 N N . GLU A 1 172 ? -15.295 -4.637 -1.401 1.00 97.19 172 GLU A N 1
ATOM 1364 C CA . GLU A 1 172 ? -14.833 -5.494 -2.488 1.00 97.19 172 GLU A CA 1
ATOM 1365 C C . GLU A 1 172 ? -13.424 -6.034 -2.241 1.00 97.19 172 GLU A C 1
ATOM 1367 O O . GLU A 1 172 ? -13.084 -7.084 -2.774 1.00 97.19 172 GLU A O 1
ATOM 1372 N N . TYR A 1 173 ? -12.600 -5.326 -1.463 1.00 98.25 173 TYR A N 1
ATOM 1373 C CA . TYR A 1 173 ? -11.186 -5.649 -1.269 1.00 98.25 173 TYR A CA 1
ATOM 1374 C C . TYR A 1 173 ? -10.824 -5.729 0.215 1.00 98.25 173 TYR A C 1
ATOM 1376 O O . TYR A 1 173 ? -11.173 -4.843 0.994 1.00 98.25 173 TYR A O 1
ATOM 1384 N N . VAL A 1 174 ? -10.050 -6.752 0.580 1.00 98.50 174 VAL A N 1
ATOM 1385 C CA . VAL A 1 174 ? -9.377 -6.867 1.882 1.00 98.50 174 VAL A CA 1
ATOM 1386 C C . VAL A 1 174 ? -7.883 -7.034 1.627 1.00 98.50 174 VAL A C 1
ATOM 1388 O O . VAL A 1 174 ? -7.440 -8.044 1.062 1.00 98.50 174 VAL A O 1
ATOM 1391 N N . ILE A 1 175 ? -7.109 -6.020 2.007 1.00 98.38 175 ILE A N 1
ATOM 1392 C CA . ILE A 1 175 ? -5.685 -5.916 1.673 1.00 98.38 175 ILE A CA 1
ATOM 1393 C C . ILE A 1 175 ? -4.839 -5.684 2.923 1.00 98.38 175 ILE A C 1
ATOM 1395 O O . ILE A 1 175 ? -5.313 -5.124 3.910 1.00 98.38 175 ILE A O 1
ATOM 1399 N N . GLY A 1 176 ? -3.587 -6.119 2.881 1.00 98.38 176 GLY A N 1
ATOM 1400 C CA . GLY A 1 176 ? -2.555 -5.671 3.800 1.00 98.38 176 GLY A CA 1
ATOM 1401 C C . GLY A 1 176 ? -2.010 -4.324 3.342 1.00 98.38 176 GLY A C 1
ATOM 1402 O O . GLY A 1 176 ? -2.023 -4.011 2.150 1.00 98.38 176 GLY A O 1
ATOM 1403 N N . HIS A 1 177 ? -1.513 -3.518 4.274 1.00 98.00 177 HIS A N 1
ATOM 1404 C CA . HIS A 1 177 ? -0.949 -2.215 3.939 1.00 98.00 177 HIS A CA 1
ATOM 1405 C C . HIS A 1 177 ? 0.169 -2.300 2.897 1.00 98.00 177 HIS A C 1
ATOM 1407 O O . HIS A 1 177 ? 0.174 -1.487 1.986 1.00 98.00 177 HIS A O 1
ATOM 1413 N N . HIS A 1 178 ? 1.051 -3.301 2.967 1.00 92.00 178 HIS A N 1
ATOM 1414 C CA . HIS A 1 178 ? 2.129 -3.547 1.999 1.00 92.00 178 HIS A CA 1
ATOM 1415 C C . HIS A 1 178 ? 1.663 -3.738 0.549 1.00 92.00 178 HIS A C 1
ATOM 1417 O O . HIS A 1 178 ? 2.431 -3.523 -0.385 1.00 92.00 178 HIS A O 1
ATOM 1423 N N . GLU A 1 179 ? 0.392 -4.070 0.328 1.00 94.31 179 GLU A N 1
ATOM 1424 C CA . GLU A 1 179 ? -0.149 -4.360 -1.002 1.00 94.31 179 GLU A CA 1
ATOM 1425 C C . GLU A 1 179 ? -0.743 -3.114 -1.686 1.00 94.31 179 GLU A C 1
ATOM 1427 O O . GLU A 1 179 ? -1.085 -3.166 -2.866 1.00 94.31 179 GLU A O 1
ATOM 1432 N N . TYR A 1 180 ? -0.859 -1.975 -0.987 1.00 95.00 180 TYR A N 1
ATOM 1433 C CA . TYR A 1 180 ? -1.601 -0.802 -1.478 1.00 95.00 180 TYR A CA 1
ATOM 1434 C C . TYR A 1 180 ? -1.092 -0.249 -2.818 1.00 95.00 180 TYR A C 1
ATOM 1436 O O . TYR A 1 180 ? -1.889 0.220 -3.630 1.00 95.00 180 TYR A O 1
ATOM 1444 N N . GLN A 1 181 ? 0.218 -0.330 -3.084 1.00 89.56 181 GLN A N 1
ATOM 1445 C CA . GLN A 1 181 ? 0.805 0.180 -4.329 1.00 89.56 181 GLN A CA 1
ATOM 1446 C C . GLN A 1 181 ? 0.367 -0.616 -5.566 1.00 89.56 181 GLN A C 1
ATOM 1448 O O . GLN A 1 181 ? 0.466 -0.105 -6.677 1.00 89.56 181 GLN A O 1
ATOM 1453 N N . GLN A 1 182 ? -0.181 -1.826 -5.406 1.00 87.19 182 GLN A N 1
ATOM 1454 C CA . GLN A 1 182 ? -0.780 -2.578 -6.518 1.00 87.19 182 GLN A CA 1
ATOM 1455 C C . GLN A 1 182 ? -2.017 -1.879 -7.093 1.00 87.19 182 GLN A C 1
ATOM 1457 O O . GLN A 1 182 ? -2.455 -2.200 -8.193 1.00 87.19 182 GLN A O 1
ATOM 1462 N N . PHE A 1 183 ? -2.578 -0.911 -6.365 1.00 92.38 183 PHE A N 1
ATOM 1463 C CA . PHE A 1 183 ? -3.675 -0.092 -6.850 1.00 92.38 183 PHE A CA 1
ATOM 1464 C C . PHE A 1 183 ? -3.209 1.133 -7.636 1.00 92.38 183 PHE A C 1
ATOM 1466 O O . PHE A 1 183 ? -4.074 1.828 -8.151 1.00 92.38 183 PHE A O 1
ATOM 1473 N N . ILE A 1 184 ? -1.911 1.424 -7.776 1.00 84.38 184 ILE A N 1
ATOM 1474 C CA . ILE A 1 184 ? -1.463 2.497 -8.680 1.00 84.38 184 ILE A CA 1
ATOM 1475 C C . ILE A 1 184 ? -2.034 2.222 -10.084 1.00 84.38 184 ILE A C 1
ATOM 1477 O O . ILE A 1 184 ? -2.064 1.081 -10.534 1.00 84.38 184 ILE A O 1
ATOM 1481 N N . ASP A 1 185 ? -2.583 3.259 -10.718 1.00 82.44 185 ASP A N 1
ATOM 1482 C CA . ASP A 1 185 ? -3.342 3.208 -11.983 1.00 82.44 185 ASP A CA 1
ATOM 1483 C C . ASP A 1 185 ? -4.687 2.445 -11.951 1.00 82.44 185 ASP A C 1
ATOM 1485 O O . ASP A 1 185 ? -5.459 2.491 -12.914 1.00 82.44 185 ASP A O 1
ATOM 1489 N N . HIS A 1 186 ? -5.056 1.816 -10.831 1.00 88.44 186 HIS A N 1
ATOM 1490 C CA . HIS A 1 186 ? -6.392 1.249 -10.641 1.00 88.44 186 HIS A CA 1
ATOM 1491 C C . HIS A 1 186 ? -7.447 2.372 -10.553 1.00 88.44 186 HIS A C 1
ATOM 1493 O O . HIS A 1 186 ? -7.183 3.414 -9.952 1.00 88.44 186 HIS A O 1
ATOM 1499 N N . PRO A 1 187 ? -8.700 2.175 -11.020 1.00 93.31 187 PRO A N 1
ATOM 1500 C CA . PRO A 1 187 ? -9.758 3.193 -10.921 1.00 93.31 187 PRO A CA 1
ATOM 1501 C C . PRO A 1 187 ? -10.042 3.724 -9.504 1.00 93.31 187 PRO A C 1
ATOM 1503 O O . PRO A 1 187 ? -10.587 4.823 -9.348 1.00 93.31 187 PRO A O 1
ATOM 1506 N N . LEU A 1 188 ? -9.687 2.938 -8.480 1.00 96.12 188 LEU A N 1
ATOM 1507 C CA . LEU A 1 188 ? -9.795 3.333 -7.074 1.00 96.12 188 LEU A CA 1
ATOM 1508 C C . LEU A 1 188 ? -8.628 4.201 -6.586 1.00 96.12 188 LEU A C 1
ATOM 1510 O O . LEU A 1 188 ? -8.763 4.801 -5.530 1.00 96.12 188 LEU A O 1
ATOM 1514 N N . TRP A 1 189 ? -7.515 4.321 -7.300 1.00 95.88 189 TRP A N 1
ATOM 1515 C CA . TRP A 1 189 ? -6.408 5.172 -6.875 1.00 95.88 189 TRP A CA 1
ATOM 1516 C C . TRP A 1 189 ? -6.703 6.645 -7.130 1.00 95.88 189 TRP A C 1
ATOM 1518 O O . TRP A 1 189 ? -7.152 7.025 -8.217 1.00 95.88 189 TRP A O 1
ATOM 1528 N N . LYS A 1 190 ? -6.478 7.482 -6.112 1.00 96.25 190 LYS A N 1
ATOM 1529 C CA . LYS A 1 190 ? -6.731 8.926 -6.200 1.00 96.25 190 LYS A CA 1
ATOM 1530 C C . LYS A 1 190 ? -5.541 9.810 -5.872 1.00 96.25 190 LYS A C 1
ATOM 1532 O O . LYS A 1 190 ? -5.678 11.010 -6.082 1.00 96.25 190 LYS A O 1
ATOM 1537 N N . GLU A 1 191 ? -4.423 9.269 -5.380 1.00 95.38 191 GLU A N 1
ATOM 1538 C CA . GLU A 1 191 ? -3.257 10.101 -5.056 1.00 95.38 191 GLU A CA 1
ATOM 1539 C C . GLU A 1 191 ? -2.744 10.811 -6.310 1.00 95.38 191 GLU A C 1
ATOM 1541 O O . GLU A 1 191 ? -2.529 10.181 -7.348 1.00 95.38 191 GLU A O 1
ATOM 1546 N N . LYS A 1 192 ? -2.564 12.127 -6.195 1.00 88.19 192 LYS A N 1
ATOM 1547 C CA . LYS A 1 192 ? -2.122 12.999 -7.285 1.00 88.19 192 LYS A CA 1
ATOM 1548 C C . LYS A 1 192 ? -0.620 13.224 -7.292 1.00 88.19 192 LYS A C 1
ATOM 1550 O O . LYS A 1 192 ? -0.066 13.490 -8.357 1.00 88.19 192 LYS A O 1
ATOM 1555 N N . ASP A 1 193 ? 0.021 13.165 -6.129 1.00 85.62 193 ASP A N 1
ATOM 1556 C CA . ASP A 1 193 ? 1.466 13.294 -6.029 1.00 85.62 193 ASP A CA 1
ATOM 1557 C C . ASP A 1 193 ? 2.125 11.917 -6.157 1.00 85.62 193 ASP A C 1
ATOM 1559 O O . ASP A 1 193 ? 2.168 11.134 -5.210 1.00 85.62 193 ASP A O 1
ATOM 1563 N N . ALA A 1 194 ? 2.673 11.632 -7.339 1.00 78.81 194 ALA A N 1
ATOM 1564 C CA . ALA A 1 194 ? 3.384 10.384 -7.605 1.00 78.81 194 ALA A CA 1
ATOM 1565 C C . ALA A 1 194 ? 4.632 10.188 -6.719 1.00 78.81 194 ALA A C 1
ATOM 1567 O O . ALA A 1 194 ? 5.093 9.058 -6.567 1.00 78.81 194 ALA A O 1
ATOM 1568 N N . ALA A 1 195 ? 5.179 11.259 -6.129 1.00 78.94 195 ALA A N 1
ATOM 1569 C CA . ALA A 1 195 ? 6.310 11.182 -5.208 1.00 78.94 195 ALA A CA 1
ATOM 1570 C C . ALA A 1 195 ? 5.882 10.905 -3.756 1.00 78.94 195 ALA A C 1
ATOM 1572 O O . ALA A 1 195 ? 6.725 10.551 -2.927 1.00 78.94 195 ALA A O 1
ATOM 1573 N N . TYR A 1 196 ? 4.594 11.041 -3.424 1.00 85.50 196 TYR A N 1
ATOM 1574 C CA . TYR A 1 196 ? 4.096 10.747 -2.086 1.00 85.50 196 TYR A CA 1
ATOM 1575 C C . TYR A 1 196 ? 3.764 9.262 -1.954 1.00 85.50 196 TYR A C 1
ATOM 1577 O O . TYR A 1 196 ? 2.614 8.851 -2.034 1.00 85.50 196 TYR A O 1
ATOM 1585 N N . LEU A 1 197 ? 4.794 8.448 -1.728 1.00 82.69 197 LEU A N 1
ATOM 1586 C CA . LEU A 1 197 ? 4.675 7.011 -1.496 1.00 82.69 197 LEU A CA 1
ATOM 1587 C C . LEU A 1 197 ? 5.511 6.585 -0.288 1.00 82.69 197 LEU A C 1
ATOM 1589 O O . LEU A 1 197 ? 6.432 7.273 0.151 1.00 82.69 197 LEU A O 1
ATOM 1593 N N . THR A 1 198 ? 5.165 5.428 0.266 1.00 80.88 198 THR A N 1
ATOM 1594 C CA . THR A 1 198 ? 5.910 4.777 1.351 1.00 80.88 198 THR A CA 1
ATOM 1595 C C . THR A 1 198 ? 6.067 3.285 1.086 1.00 80.88 198 THR A C 1
ATOM 1597 O O . THR A 1 198 ? 5.134 2.635 0.608 1.00 80.88 198 THR A O 1
ATOM 1600 N N . GLU A 1 199 ? 7.235 2.741 1.411 1.00 78.75 199 GLU A N 1
ATOM 1601 C CA . GLU A 1 199 ? 7.439 1.295 1.495 1.00 78.75 199 GLU A CA 1
ATOM 1602 C C . GLU A 1 199 ? 6.815 0.761 2.786 1.00 78.75 199 GLU A C 1
ATOM 1604 O O . GLU A 1 199 ? 6.772 1.456 3.811 1.00 78.75 199 GLU A O 1
ATOM 1609 N N . LYS A 1 200 ? 6.249 -0.441 2.695 1.00 83.19 200 LYS A N 1
ATOM 1610 C CA . LYS A 1 200 ? 5.407 -1.049 3.720 1.00 83.19 200 LYS A CA 1
ATOM 1611 C C . LYS A 1 200 ? 5.589 -2.553 3.680 1.00 83.19 200 LYS A C 1
ATOM 1613 O O . LYS A 1 200 ? 5.507 -3.128 2.604 1.00 83.19 200 LYS A O 1
ATOM 1618 N N . ASP A 1 201 ? 5.737 -3.145 4.859 1.00 82.38 201 ASP A N 1
ATOM 1619 C CA . ASP A 1 201 ? 5.809 -4.597 5.054 1.00 82.38 201 ASP A CA 1
ATOM 1620 C C . ASP A 1 201 ? 4.637 -5.110 5.916 1.00 82.38 201 ASP A C 1
ATOM 1622 O O . ASP A 1 201 ? 4.419 -6.313 6.047 1.00 82.38 201 ASP A O 1
ATOM 1626 N N . ASP A 1 202 ? 3.846 -4.205 6.505 1.00 89.12 202 ASP A N 1
ATOM 1627 C CA . ASP A 1 202 ? 2.731 -4.538 7.389 1.00 89.12 202 ASP A CA 1
ATOM 1628 C C . ASP A 1 202 ? 1.480 -4.998 6.619 1.00 89.12 202 ASP A C 1
ATOM 1630 O O . ASP A 1 202 ? 1.216 -4.521 5.515 1.00 89.12 202 ASP A O 1
ATOM 1634 N N . PRO A 1 203 ? 0.677 -5.946 7.138 1.00 95.12 203 PRO A N 1
ATOM 1635 C CA . PRO A 1 203 ? 0.861 -6.733 8.356 1.00 95.12 203 PRO A CA 1
ATOM 1636 C C . PRO A 1 203 ? 1.615 -8.058 8.088 1.00 95.12 203 PRO A C 1
ATOM 1638 O O . PRO A 1 203 ? 1.522 -8.998 8.879 1.00 95.12 203 PRO A O 1
ATOM 1641 N N . GLY A 1 204 ? 2.314 -8.158 6.951 1.00 86.62 204 GLY A N 1
ATOM 1642 C CA . GLY A 1 204 ? 3.023 -9.345 6.477 1.00 86.62 204 GLY A CA 1
ATOM 1643 C C . GLY A 1 204 ? 2.167 -10.339 5.677 1.00 86.62 204 GLY A C 1
ATOM 1644 O O . GLY A 1 204 ? 1.003 -10.609 5.995 1.00 86.62 204 GLY A O 1
ATOM 1645 N N . ASP A 1 205 ? 2.789 -10.956 4.668 1.00 84.19 205 ASP A N 1
ATOM 1646 C CA . ASP A 1 205 ? 2.172 -11.947 3.769 1.00 84.19 205 ASP A CA 1
ATOM 1647 C C . ASP A 1 205 ? 1.570 -13.145 4.516 1.00 84.19 205 ASP A C 1
ATOM 1649 O O . ASP A 1 205 ? 0.482 -13.631 4.190 1.00 84.19 205 ASP A O 1
ATOM 1653 N N . ALA A 1 206 ? 2.273 -13.636 5.542 1.00 86.19 206 ALA A N 1
ATOM 1654 C CA . ALA A 1 206 ? 1.856 -14.810 6.304 1.00 86.19 206 ALA A CA 1
ATOM 1655 C C . ALA A 1 206 ? 0.547 -14.565 7.071 1.00 86.19 206 ALA A C 1
ATOM 1657 O O . ALA A 1 206 ? -0.294 -15.465 7.157 1.00 86.19 206 ALA A O 1
ATOM 1658 N N . PHE A 1 207 ? 0.356 -13.356 7.607 1.00 95.56 207 PHE A N 1
ATOM 1659 C CA . PHE A 1 207 ? -0.876 -12.983 8.296 1.00 95.56 207 PHE A CA 1
ATOM 1660 C C . PHE A 1 207 ? -2.026 -12.824 7.299 1.00 95.56 207 PHE A C 1
ATOM 1662 O O . PHE A 1 207 ? -3.083 -13.432 7.473 1.00 95.56 207 PHE A O 1
ATOM 1669 N N . MET A 1 208 ? -1.796 -12.090 6.204 1.00 96.75 208 MET A N 1
ATOM 1670 C CA . MET A 1 208 ? -2.811 -11.888 5.165 1.00 96.75 208 MET A CA 1
ATOM 1671 C C . MET A 1 208 ? -3.247 -13.198 4.504 1.00 96.75 208 MET A C 1
ATOM 1673 O O . MET A 1 208 ? -4.433 -13.378 4.231 1.00 96.75 208 MET A O 1
ATOM 1677 N N . THR A 1 209 ? -2.326 -14.142 4.296 1.00 91.81 209 THR A N 1
ATOM 1678 C CA . THR A 1 209 ? -2.643 -15.475 3.759 1.00 91.81 209 THR A CA 1
ATOM 1679 C C . THR A 1 209 ? -3.577 -16.243 4.691 1.00 91.81 209 THR A C 1
ATOM 1681 O O . THR A 1 209 ? -4.605 -16.760 4.254 1.00 91.81 209 THR A O 1
ATOM 1684 N N . GLN A 1 210 ? -3.263 -16.294 5.989 1.00 95.44 210 GLN A N 1
ATOM 1685 C CA . GLN A 1 210 ? -4.114 -16.966 6.974 1.00 95.44 210 GLN A CA 1
ATOM 1686 C C . GLN A 1 210 ? -5.492 -16.308 7.079 1.00 95.44 210 GLN A C 1
ATOM 1688 O O . GLN A 1 210 ? -6.507 -17.005 7.097 1.00 95.44 210 GLN A O 1
ATOM 1693 N N . LEU A 1 211 ? -5.535 -14.975 7.090 1.00 98.06 211 LEU A N 1
ATOM 1694 C CA . LEU A 1 211 ? -6.777 -14.213 7.151 1.00 98.06 211 LEU A CA 1
ATOM 1695 C C . LEU A 1 211 ? -7.658 -14.464 5.921 1.00 98.06 211 LEU A C 1
ATOM 1697 O O . LEU A 1 211 ? -8.832 -14.794 6.065 1.00 98.06 211 LEU A O 1
ATOM 1701 N N . ARG A 1 212 ? -7.100 -14.393 4.709 1.00 95.44 212 ARG A N 1
ATOM 1702 C CA . ARG A 1 212 ? -7.846 -14.670 3.468 1.00 95.44 212 ARG A CA 1
ATOM 1703 C C . ARG A 1 212 ? -8.336 -16.110 3.384 1.00 95.44 212 ARG A C 1
ATOM 1705 O O . ARG A 1 212 ? -9.439 -16.332 2.900 1.00 95.44 212 ARG A O 1
ATOM 1712 N N . ASN A 1 213 ? -7.575 -17.075 3.903 1.00 95.12 213 ASN A N 1
ATOM 1713 C CA . ASN A 1 213 ? -8.034 -18.463 3.986 1.00 95.12 213 ASN A CA 1
ATOM 1714 C C . ASN A 1 213 ? -9.290 -18.593 4.864 1.00 95.12 213 ASN A C 1
ATOM 1716 O O . ASN A 1 213 ? -10.224 -19.306 4.494 1.00 95.12 213 ASN A O 1
ATOM 1720 N N . ARG A 1 214 ? -9.346 -17.871 5.992 1.00 96.81 214 ARG A N 1
ATOM 1721 C CA . ARG A 1 214 ? -10.521 -17.839 6.882 1.00 96.81 214 ARG A CA 1
ATOM 1722 C C . ARG A 1 214 ? -11.720 -17.115 6.286 1.00 96.81 214 ARG A C 1
ATOM 1724 O O . ARG A 1 214 ? -12.843 -17.428 6.652 1.00 96.81 214 ARG A O 1
ATOM 1731 N N . LEU A 1 215 ? -11.480 -16.175 5.378 1.00 96.44 215 LEU A N 1
ATOM 1732 C CA . LEU A 1 215 ? -12.501 -15.392 4.678 1.00 96.44 215 LEU A CA 1
ATOM 1733 C C . LEU A 1 215 ? -12.828 -15.956 3.283 1.00 96.44 215 LEU A C 1
ATOM 1735 O O . LEU A 1 215 ? -13.459 -15.273 2.483 1.00 96.44 215 LEU A O 1
ATOM 1739 N N . SER A 1 216 ? -12.379 -17.173 2.961 1.00 93.62 216 SER A N 1
ATOM 1740 C CA . SER A 1 216 ? -12.487 -17.750 1.610 1.00 93.62 216 SER A CA 1
ATOM 1741 C C . SER A 1 216 ? -13.923 -18.022 1.149 1.00 93.62 216 SER A C 1
ATOM 1743 O O . SER A 1 216 ? -14.161 -18.207 -0.043 1.00 93.62 216 SER A O 1
ATOM 1745 N N . ASP A 1 217 ? -14.879 -18.031 2.076 1.00 94.44 217 ASP A N 1
ATOM 1746 C CA . ASP A 1 217 ? -16.314 -18.107 1.809 1.00 94.44 217 ASP A CA 1
ATOM 1747 C C . ASP A 1 217 ? -16.931 -16.764 1.378 1.00 94.44 217 ASP A C 1
ATOM 1749 O O . ASP A 1 217 ? -18.053 -16.751 0.872 1.00 94.44 217 ASP A O 1
ATOM 1753 N N . LEU A 1 218 ? -16.224 -15.644 1.568 1.00 93.31 218 LEU A N 1
ATOM 1754 C CA . LEU A 1 218 ? -16.689 -14.313 1.185 1.00 93.31 218 LEU A CA 1
ATOM 1755 C C . LEU A 1 218 ? -16.283 -13.982 -0.253 1.00 93.31 218 LEU A C 1
ATOM 1757 O O . LEU A 1 218 ? -15.150 -14.208 -0.679 1.00 93.31 218 LEU A O 1
ATOM 1761 N N . GLU A 1 219 ? -17.205 -13.375 -0.998 1.00 91.19 219 GLU A N 1
ATOM 1762 C CA . GLU A 1 219 ? -16.939 -12.881 -2.348 1.00 91.19 219 GLU A CA 1
ATOM 1763 C C . GLU A 1 219 ? -16.110 -11.589 -2.289 1.00 91.19 219 GLU A C 1
ATOM 1765 O O . GLU A 1 219 ? -16.644 -10.484 -2.216 1.00 91.19 219 GLU A O 1
ATOM 1770 N N . MET A 1 220 ? -14.784 -11.729 -2.319 1.00 92.06 220 MET A N 1
ATOM 1771 C CA . MET A 1 220 ? -13.837 -10.616 -2.424 1.00 92.06 220 MET A CA 1
ATOM 1772 C C . MET A 1 220 ? -13.198 -10.588 -3.811 1.00 92.06 220 MET A C 1
ATOM 1774 O O . MET A 1 220 ? -12.907 -11.627 -4.410 1.00 92.06 220 MET A O 1
ATOM 1778 N N . LYS A 1 221 ? -12.921 -9.388 -4.321 1.00 92.75 221 LYS A N 1
ATOM 1779 C CA . LYS A 1 221 ? -12.084 -9.227 -5.506 1.00 92.75 221 LYS A CA 1
ATOM 1780 C C . LYS A 1 221 ? -10.636 -9.579 -5.156 1.00 92.75 221 LYS A C 1
ATOM 1782 O O . LYS A 1 221 ? -10.163 -9.220 -4.074 1.00 92.75 221 LYS A O 1
ATOM 1787 N N . PRO A 1 222 ? -9.910 -10.253 -6.065 1.00 87.81 222 PRO A N 1
ATOM 1788 C CA . PRO A 1 222 ? -8.475 -10.405 -5.901 1.00 87.81 222 PRO A CA 1
ATOM 1789 C C . PRO A 1 222 ? -7.819 -9.024 -5.928 1.00 87.81 222 PRO A C 1
ATOM 1791 O O . PRO A 1 222 ? -8.371 -8.073 -6.492 1.00 87.81 222 PRO A O 1
ATOM 1794 N N . LEU A 1 223 ? -6.621 -8.927 -5.356 1.00 86.50 223 LEU A N 1
ATOM 1795 C CA . LEU A 1 223 ? -5.775 -7.757 -5.559 1.00 86.50 223 LEU A CA 1
ATOM 1796 C C . LEU A 1 223 ? -5.657 -7.453 -7.059 1.00 86.50 223 LEU A C 1
ATOM 1798 O O . LEU A 1 223 ? -5.604 -8.404 -7.854 1.00 86.50 223 LEU A O 1
ATOM 1802 N N . PRO A 1 224 ? -5.619 -6.168 -7.460 1.00 82.94 224 PRO A N 1
ATOM 1803 C CA . PRO A 1 224 ? -5.265 -5.816 -8.819 1.00 82.94 224 PRO A CA 1
ATOM 1804 C C . PRO A 1 224 ? -3.950 -6.510 -9.141 1.00 82.94 224 PRO A C 1
ATOM 1806 O O . PRO A 1 224 ? -2.922 -6.284 -8.506 1.00 82.94 224 PRO A O 1
ATOM 1809 N N . GLN A 1 225 ? -4.002 -7.424 -10.101 1.00 60.78 225 GLN A N 1
ATOM 1810 C CA . GLN A 1 225 ? -2.774 -7.910 -10.683 1.00 60.78 225 GLN A CA 1
ATOM 1811 C C . GLN A 1 225 ? -2.183 -6.695 -11.384 1.00 60.78 225 GLN A C 1
ATOM 1813 O O . GLN A 1 225 ? -2.858 -6.118 -12.235 1.00 60.78 225 GLN A O 1
ATOM 1818 N N . ALA A 1 226 ? -0.953 -6.302 -11.045 1.00 55.41 226 ALA A N 1
ATOM 1819 C CA . ALA A 1 226 ? -0.139 -5.596 -12.027 1.00 55.41 226 ALA A CA 1
ATOM 1820 C C . ALA A 1 226 ? -0.254 -6.450 -13.291 1.00 55.41 226 ALA A C 1
ATOM 1822 O O . ALA A 1 226 ? 0.108 -7.620 -13.200 1.00 55.41 226 ALA A O 1
ATOM 1823 N N . ASP A 1 227 ? -0.910 -5.945 -14.351 1.00 52.16 227 ASP A N 1
ATOM 1824 C CA . ASP A 1 227 ? -1.407 -6.715 -15.506 1.00 52.16 227 ASP A CA 1
ATOM 1825 C C . ASP A 1 227 ? -0.567 -7.969 -15.758 1.00 52.16 227 ASP A C 1
ATOM 1827 O O . ASP A 1 227 ? 0.500 -7.882 -16.366 1.00 52.16 227 ASP A O 1
ATOM 1831 N N . SER A 1 228 ? -0.978 -9.119 -15.206 1.00 60.59 228 SER A N 1
ATOM 1832 C CA . SER A 1 228 ? -0.044 -10.237 -15.124 1.00 60.59 228 SER A CA 1
ATOM 1833 C C . SER A 1 228 ? 0.143 -10.794 -16.526 1.00 60.59 228 SER A C 1
ATOM 1835 O O . SER A 1 228 ? -0.745 -11.401 -17.132 1.00 60.59 228 SER A O 1
ATOM 1837 N N . ILE A 1 229 ? 1.303 -10.507 -17.104 1.00 77.12 229 ILE A N 1
ATOM 1838 C CA . ILE A 1 229 ? 1.649 -11.020 -18.417 1.00 77.12 229 ILE A CA 1
ATOM 1839 C C . ILE A 1 229 ? 1.713 -12.545 -18.313 1.00 77.12 229 ILE A C 1
ATOM 1841 O O . ILE A 1 229 ? 2.327 -13.093 -17.403 1.00 77.12 229 ILE A O 1
ATOM 1845 N N . ARG A 1 230 ? 1.074 -13.259 -19.242 1.00 79.38 230 ARG A N 1
ATOM 1846 C CA . ARG A 1 230 ? 1.189 -14.729 -19.301 1.00 79.38 230 ARG A CA 1
ATOM 1847 C C . ARG A 1 230 ? 2.550 -15.183 -19.819 1.00 79.38 230 ARG A C 1
ATOM 1849 O O . ARG A 1 230 ? 2.946 -16.320 -19.597 1.00 79.38 230 ARG A O 1
ATOM 1856 N N . GLN A 1 231 ? 3.232 -14.290 -20.529 1.00 87.06 231 GLN A N 1
ATOM 1857 C CA . GLN A 1 231 ? 4.510 -14.546 -21.160 1.00 87.06 231 GLN A CA 1
ATOM 1858 C C . GLN A 1 231 ? 5.287 -13.241 -21.343 1.00 87.06 231 GLN A C 1
ATOM 1860 O O . GLN A 1 231 ? 4.705 -12.233 -21.760 1.00 87.06 231 GLN A O 1
ATOM 1865 N N . GLY A 1 232 ? 6.589 -13.268 -21.061 1.00 94.81 232 GLY A N 1
ATOM 1866 C CA . GLY A 1 232 ? 7.494 -12.134 -21.245 1.00 94.81 232 GLY A CA 1
ATOM 1867 C C . GLY A 1 232 ? 8.522 -12.023 -20.126 1.00 94.81 232 GLY A C 1
ATOM 1868 O O . GLY A 1 232 ? 9.007 -13.037 -19.625 1.00 94.81 232 GLY A O 1
ATOM 1869 N N . ILE A 1 233 ? 8.848 -10.793 -19.732 1.00 95.19 233 ILE A N 1
ATOM 1870 C CA . ILE A 1 233 ? 9.820 -10.509 -18.672 1.00 95.19 233 ILE A CA 1
ATOM 1871 C C . ILE A 1 233 ? 9.193 -9.709 -17.530 1.00 95.19 233 ILE A C 1
ATOM 1873 O O . ILE A 1 233 ? 8.383 -8.811 -17.757 1.00 95.19 233 ILE A O 1
ATOM 1877 N N . VAL A 1 234 ? 9.598 -10.015 -16.301 1.00 91.62 234 VAL A N 1
ATOM 1878 C CA . VAL A 1 234 ? 9.300 -9.207 -15.109 1.00 91.62 234 VAL A CA 1
ATOM 1879 C C . VAL A 1 234 ? 10.568 -9.020 -14.296 1.00 91.62 234 VAL A C 1
ATOM 1881 O O . VAL A 1 234 ? 11.461 -9.868 -14.325 1.00 91.62 234 VAL A O 1
ATOM 1884 N N . GLY A 1 235 ? 10.654 -7.945 -13.528 1.00 90.00 235 GLY A N 1
ATOM 1885 C CA . GLY A 1 235 ? 11.843 -7.735 -12.720 1.00 90.00 235 GLY A CA 1
ATOM 1886 C C . GLY A 1 235 ? 11.800 -6.510 -11.836 1.00 90.00 235 GLY A C 1
ATOM 1887 O O . GLY A 1 235 ? 10.757 -5.875 -11.673 1.00 90.00 235 GLY A O 1
ATOM 1888 N N . GLN A 1 236 ? 12.959 -6.211 -11.258 1.00 89.31 236 GLN A N 1
ATOM 1889 C CA . GLN A 1 236 ? 13.207 -4.997 -10.494 1.00 89.31 236 GLN A CA 1
ATOM 1890 C C . GLN A 1 236 ? 14.526 -4.360 -10.936 1.00 89.31 236 GLN A C 1
ATOM 1892 O O . GLN A 1 236 ? 15.494 -5.064 -11.226 1.00 89.31 236 GLN A O 1
ATOM 1897 N N . VAL A 1 237 ? 14.558 -3.031 -10.969 1.00 94.12 237 VAL A N 1
ATOM 1898 C CA . VAL A 1 237 ? 15.745 -2.219 -11.232 1.00 94.12 237 VAL A CA 1
ATOM 1899 C C . VAL A 1 237 ? 16.175 -1.533 -9.939 1.00 94.12 237 VAL A C 1
ATOM 1901 O O . VAL A 1 237 ? 15.358 -0.905 -9.259 1.00 94.12 237 VAL A O 1
ATOM 1904 N N . ARG A 1 238 ? 17.460 -1.659 -9.604 1.00 92.94 238 ARG A N 1
ATOM 1905 C CA . ARG A 1 238 ? 18.062 -1.103 -8.389 1.00 92.94 238 ARG A CA 1
ATOM 1906 C C . ARG A 1 238 ? 19.320 -0.307 -8.712 1.00 92.94 238 ARG A C 1
ATOM 1908 O O . ARG A 1 238 ? 20.131 -0.721 -9.537 1.00 92.94 238 ARG A O 1
ATOM 1915 N N . TRP A 1 239 ? 19.473 0.829 -8.049 1.00 94.88 239 TRP A N 1
ATOM 1916 C CA . TRP A 1 239 ? 20.603 1.740 -8.147 1.00 94.88 239 TRP A CA 1
ATOM 1917 C C . TRP A 1 239 ? 21.647 1.441 -7.071 1.00 94.88 239 TRP A C 1
ATOM 1919 O O . TRP A 1 239 ? 21.312 1.281 -5.897 1.00 94.88 239 TRP A O 1
ATOM 1929 N N . TYR A 1 240 ? 22.914 1.401 -7.472 1.00 93.06 240 TYR A N 1
ATOM 1930 C CA . TYR A 1 240 ? 24.070 1.201 -6.608 1.00 93.06 240 TYR A CA 1
ATOM 1931 C C . TYR A 1 240 ? 25.087 2.320 -6.852 1.00 93.06 240 TYR A C 1
ATOM 1933 O O . TYR A 1 240 ? 25.525 2.564 -7.977 1.00 93.06 240 TYR A O 1
ATOM 1941 N N . GLU A 1 241 ? 25.493 2.994 -5.779 1.00 92.50 241 GLU A N 1
ATOM 1942 C CA . GLU A 1 241 ? 26.452 4.098 -5.820 1.00 92.50 241 GLU A CA 1
ATOM 1943 C C . GLU A 1 241 ? 27.346 4.079 -4.575 1.00 92.50 241 GLU A C 1
ATOM 1945 O O . GLU A 1 241 ? 26.904 3.724 -3.483 1.00 92.50 241 GLU A O 1
ATOM 1950 N N . GLY A 1 242 ? 28.613 4.469 -4.740 1.00 88.88 242 GLY A N 1
ATOM 1951 C CA . GLY A 1 242 ? 29.587 4.556 -3.648 1.00 88.88 242 GLY A CA 1
ATOM 1952 C C . GLY A 1 242 ? 30.499 3.332 -3.510 1.00 88.88 242 GLY A C 1
ATOM 1953 O O . GLY A 1 242 ? 30.600 2.504 -4.409 1.00 88.88 242 GLY A O 1
ATOM 1954 N N . ASN A 1 243 ? 31.226 3.257 -2.390 1.00 85.19 243 ASN A N 1
ATOM 1955 C CA . ASN A 1 243 ? 32.178 2.179 -2.108 1.00 85.19 243 ASN A CA 1
ATOM 1956 C C . ASN A 1 243 ? 31.468 0.987 -1.446 1.00 85.19 243 ASN A C 1
ATOM 1958 O O . ASN A 1 243 ? 31.028 1.092 -0.303 1.00 85.19 243 ASN A O 1
ATOM 1962 N N . LEU A 1 244 ? 31.390 -0.126 -2.171 1.00 82.94 244 LEU A N 1
ATOM 1963 C CA . LEU A 1 244 ? 30.747 -1.385 -1.799 1.00 82.94 244 LEU A CA 1
ATOM 1964 C C . LEU A 1 244 ? 31.762 -2.531 -1.591 1.00 82.94 244 LEU A C 1
ATOM 1966 O O . LEU A 1 244 ? 31.353 -3.687 -1.475 1.00 82.94 244 LEU A O 1
ATOM 1970 N N . MET A 1 245 ? 33.067 -2.224 -1.511 1.00 78.31 245 MET A N 1
ATOM 1971 C CA . MET A 1 245 ? 34.120 -3.189 -1.167 1.00 78.31 245 MET A CA 1
ATOM 1972 C C . MET A 1 245 ? 33.844 -3.848 0.196 1.00 78.31 245 MET A C 1
ATOM 1974 O O . MET A 1 245 ? 33.520 -3.142 1.157 1.00 78.31 245 MET A O 1
ATOM 1978 N N . PRO A 1 246 ? 34.066 -5.168 0.350 1.00 68.62 246 PRO A N 1
ATOM 1979 C CA . PRO A 1 246 ? 34.001 -5.815 1.654 1.00 68.62 246 PRO A CA 1
ATOM 1980 C C . PRO A 1 246 ? 35.044 -5.218 2.610 1.00 68.62 246 PRO A C 1
ATOM 1982 O O . PRO A 1 246 ? 36.251 -5.402 2.434 1.00 68.62 246 PRO A O 1
ATOM 1985 N N . THR A 1 247 ? 34.602 -4.514 3.649 1.00 64.19 247 THR A N 1
ATOM 1986 C CA . THR A 1 247 ? 35.471 -4.111 4.757 1.00 64.19 247 THR A CA 1
ATOM 1987 C C . THR A 1 247 ? 35.657 -5.284 5.715 1.00 64.19 247 THR A C 1
ATOM 1989 O O . THR A 1 247 ? 34.687 -5.866 6.196 1.00 64.19 247 THR A O 1
ATOM 1992 N N . ILE A 1 248 ? 36.909 -5.628 6.034 1.00 57.69 248 ILE A N 1
ATOM 1993 C CA . ILE A 1 248 ? 37.214 -6.539 7.144 1.00 57.69 248 ILE A CA 1
ATOM 1994 C C . ILE A 1 248 ? 36.931 -5.762 8.432 1.00 57.69 248 ILE A C 1
ATOM 1996 O O . ILE A 1 248 ? 37.755 -4.963 8.872 1.00 57.69 248 ILE A O 1
ATOM 2000 N N . VAL A 1 249 ? 35.745 -5.951 9.005 1.00 54.94 249 VAL A N 1
ATOM 2001 C CA . VAL A 1 249 ? 35.393 -5.424 10.327 1.00 54.94 249 VAL A CA 1
ATOM 2002 C C . VAL A 1 249 ? 35.406 -6.598 11.304 1.00 54.94 249 VAL A C 1
ATOM 2004 O O . VAL A 1 249 ? 34.776 -7.619 11.044 1.00 54.94 249 VAL A O 1
ATOM 2007 N N . GLU A 1 250 ? 36.135 -6.472 12.417 1.00 51.78 250 GLU A N 1
ATOM 2008 C CA . GLU A 1 250 ? 36.255 -7.516 13.456 1.00 51.78 250 GLU A CA 1
ATOM 2009 C C . GLU A 1 250 ? 34.937 -7.801 14.210 1.00 51.78 250 GLU A C 1
ATOM 2011 O O . GLU A 1 250 ? 34.889 -8.711 15.035 1.00 51.78 250 GLU A O 1
ATOM 2016 N N . ASP A 1 251 ? 33.854 -7.079 13.909 1.00 48.28 251 ASP A N 1
ATOM 2017 C CA . ASP A 1 251 ? 32.536 -7.270 14.514 1.00 48.28 251 ASP A CA 1
ATOM 2018 C C . ASP A 1 251 ? 31.516 -7.758 13.470 1.00 48.28 251 ASP A C 1
ATOM 2020 O O . ASP A 1 251 ? 31.029 -7.015 12.614 1.00 48.28 251 ASP A O 1
ATOM 2024 N N . THR A 1 252 ? 31.219 -9.056 13.528 1.00 51.38 252 THR A N 1
ATOM 2025 C CA . THR A 1 252 ? 30.356 -9.779 12.578 1.00 51.38 252 THR A CA 1
ATOM 2026 C C . THR A 1 252 ? 28.868 -9.698 12.921 1.00 51.38 252 THR A C 1
ATOM 2028 O O . THR A 1 252 ? 28.058 -10.370 12.287 1.00 51.38 252 THR A O 1
ATOM 2031 N N . THR A 1 253 ? 28.466 -8.881 13.898 1.00 46.19 253 THR A N 1
ATOM 2032 C CA . THR A 1 253 ? 27.101 -8.965 14.435 1.00 46.19 253 THR A CA 1
ATOM 2033 C C . THR A 1 253 ? 26.040 -8.148 13.695 1.00 46.19 253 THR A C 1
ATOM 2035 O O . THR A 1 253 ? 24.865 -8.344 13.991 1.00 46.19 253 THR A O 1
ATOM 2038 N N . ASN A 1 254 ? 26.378 -7.280 12.723 1.00 47.56 254 ASN A N 1
ATOM 2039 C CA . ASN A 1 254 ? 25.327 -6.481 12.061 1.00 47.56 254 ASN A CA 1
ATOM 2040 C C . ASN A 1 254 ? 25.630 -5.872 10.673 1.00 47.56 254 ASN A C 1
ATOM 2042 O O . ASN A 1 254 ? 25.168 -4.774 10.365 1.00 47.56 254 ASN A O 1
ATOM 2046 N N . HIS A 1 255 ? 26.378 -6.553 9.803 1.00 51.19 255 HIS A N 1
ATOM 2047 C CA . HIS A 1 255 ? 26.532 -6.089 8.415 1.00 51.19 255 HIS A CA 1
ATOM 2048 C C . HIS A 1 255 ? 25.431 -6.684 7.526 1.00 51.19 255 HIS A C 1
ATOM 2050 O O . HIS A 1 255 ? 25.600 -7.757 6.949 1.00 51.19 255 HIS A O 1
ATOM 2056 N N . GLN A 1 256 ? 24.294 -5.991 7.420 1.00 49.56 256 GLN A N 1
ATOM 2057 C CA . GLN A 1 256 ? 23.339 -6.253 6.340 1.00 49.56 256 GLN A CA 1
ATOM 2058 C C . GLN A 1 256 ? 23.968 -5.800 5.011 1.00 49.56 256 GLN A C 1
ATOM 2060 O O . GLN A 1 256 ? 24.434 -4.659 4.931 1.00 49.56 256 GLN A O 1
ATOM 2065 N N . PRO A 1 257 ? 24.025 -6.654 3.974 1.00 60.44 257 PRO A N 1
ATOM 2066 C CA . PRO A 1 257 ? 24.547 -6.249 2.676 1.00 60.44 257 PRO A CA 1
ATOM 2067 C C . PRO A 1 257 ? 23.665 -5.142 2.086 1.00 60.44 257 PRO A C 1
ATOM 2069 O O . PRO A 1 257 ? 22.441 -5.268 2.044 1.00 60.44 257 PRO A O 1
ATOM 2072 N N . TYR A 1 258 ? 24.281 -4.047 1.631 1.00 71.19 258 TYR A N 1
ATOM 2073 C CA . TYR A 1 258 ? 23.559 -2.982 0.938 1.00 71.19 258 TYR A CA 1
ATOM 2074 C C . TYR A 1 258 ? 22.890 -3.546 -0.320 1.00 71.19 258 TYR A C 1
ATOM 2076 O O . TYR A 1 258 ? 23.561 -4.071 -1.210 1.00 71.19 258 TYR A O 1
ATOM 2084 N N . ASN A 1 259 ? 21.562 -3.442 -0.390 1.00 74.94 259 ASN A N 1
ATOM 2085 C CA . ASN A 1 259 ? 20.761 -4.087 -1.428 1.00 74.94 259 ASN A CA 1
ATOM 2086 C C . ASN A 1 259 ? 20.332 -3.135 -2.562 1.00 74.94 259 ASN A C 1
ATOM 2088 O O . ASN A 1 259 ? 19.396 -3.451 -3.289 1.00 74.94 259 ASN A O 1
ATOM 2092 N N . GLY A 1 260 ? 20.989 -1.979 -2.721 1.00 83.56 260 GLY A N 1
ATOM 2093 C CA . GLY A 1 260 ? 20.641 -0.976 -3.739 1.00 83.56 260 GLY A CA 1
ATOM 2094 C C . GLY A 1 260 ? 19.308 -0.263 -3.480 1.00 83.56 260 GLY A C 1
ATOM 2095 O O . GLY A 1 260 ? 18.412 -0.797 -2.824 1.00 83.56 260 GLY A O 1
ATOM 2096 N N . GLU A 1 261 ? 19.160 0.950 -4.009 1.00 87.31 261 GLU A N 1
ATOM 2097 C CA . GLU A 1 261 ? 17.911 1.721 -3.943 1.00 87.31 261 GLU A CA 1
ATOM 2098 C C . GLU A 1 261 ? 16.994 1.366 -5.117 1.00 87.31 261 GLU A C 1
ATOM 2100 O O . GLU A 1 261 ? 17.433 1.314 -6.265 1.00 87.31 261 GLU A O 1
ATOM 2105 N N . ALA A 1 262 ? 15.711 1.117 -4.855 1.00 84.31 262 ALA A N 1
ATOM 2106 C CA . ALA A 1 262 ? 14.727 0.939 -5.918 1.00 84.31 262 ALA A CA 1
ATOM 2107 C C . ALA A 1 262 ? 14.631 2.212 -6.773 1.00 84.31 262 ALA A C 1
ATOM 2109 O O . ALA A 1 262 ? 14.641 3.322 -6.241 1.00 84.31 262 ALA A O 1
ATOM 2110 N N . VAL A 1 263 ? 14.557 2.066 -8.100 1.00 88.19 263 VAL A N 1
ATOM 2111 C CA . VAL A 1 263 ? 14.638 3.233 -8.985 1.00 88.19 263 VAL A CA 1
ATOM 2112 C C . VAL A 1 263 ? 13.753 3.127 -10.225 1.00 88.19 263 VAL A C 1
ATOM 2114 O O . VAL A 1 263 ? 13.703 2.100 -10.906 1.00 88.19 263 VAL A O 1
ATOM 2117 N N . GLN A 1 264 ? 13.087 4.237 -10.550 1.00 90.56 264 GLN A N 1
ATOM 2118 C CA . GLN A 1 264 ? 12.333 4.391 -11.787 1.00 90.56 264 GLN A CA 1
ATOM 2119 C C . GLN A 1 264 ? 13.267 4.660 -12.978 1.00 90.56 264 GLN A C 1
ATOM 2121 O O . GLN A 1 264 ? 14.037 5.627 -12.970 1.00 90.56 264 GLN A O 1
ATOM 2126 N N . ARG A 1 265 ? 13.186 3.820 -14.014 1.00 97.06 265 ARG A N 1
ATOM 2127 C CA . ARG A 1 265 ? 13.945 3.918 -15.267 1.00 97.06 265 ARG A CA 1
ATOM 2128 C C . ARG A 1 265 ? 13.146 3.407 -16.454 1.00 97.06 265 ARG A C 1
ATOM 2130 O O . ARG A 1 265 ? 12.234 2.596 -16.305 1.00 97.06 265 ARG A O 1
ATOM 2137 N N . THR A 1 266 ? 13.545 3.848 -17.638 1.00 97.75 266 THR A N 1
ATOM 2138 C CA . THR A 1 266 ? 13.080 3.285 -18.903 1.00 97.75 266 THR A CA 1
ATOM 2139 C C . THR A 1 266 ? 13.997 2.130 -19.292 1.00 97.75 266 THR A C 1
ATOM 2141 O O . THR A 1 266 ? 15.212 2.295 -19.375 1.00 97.75 266 THR A O 1
ATOM 2144 N N . LEU A 1 267 ? 13.430 0.955 -19.541 1.00 98.31 267 LEU A N 1
ATOM 2145 C CA . LEU A 1 267 ? 14.126 -0.189 -20.118 1.00 98.31 267 LEU A CA 1
ATOM 2146 C C . LEU A 1 267 ? 13.825 -0.264 -21.611 1.00 98.31 267 LEU A C 1
ATOM 2148 O O . LEU A 1 267 ? 12.665 -0.181 -22.024 1.00 98.31 267 LEU A O 1
ATOM 2152 N N . GLN A 1 268 ? 14.860 -0.478 -22.415 1.00 98.44 268 GLN A N 1
ATOM 2153 C CA . GLN A 1 268 ? 14.744 -0.744 -23.843 1.00 98.44 268 GLN A CA 1
ATOM 2154 C C . GLN A 1 268 ? 15.132 -2.197 -24.124 1.00 98.44 268 GLN A C 1
ATOM 2156 O O . GLN A 1 268 ? 16.203 -2.657 -23.728 1.00 98.44 268 GLN A O 1
ATOM 2161 N N . VAL A 1 269 ? 14.241 -2.917 -24.805 1.00 98.50 269 VAL A N 1
ATOM 2162 C CA . VAL A 1 269 ? 14.437 -4.318 -25.186 1.00 98.50 269 VAL A CA 1
ATOM 2163 C C . VAL A 1 269 ? 14.710 -4.382 -26.677 1.00 98.50 269 VAL A C 1
ATOM 2165 O O . VAL A 1 269 ? 13.889 -3.938 -27.482 1.00 98.50 269 VAL A O 1
ATOM 2168 N N . TYR A 1 270 ? 15.858 -4.941 -27.029 1.00 98.62 270 TYR A N 1
ATOM 2169 C CA . TYR A 1 270 ? 16.303 -5.153 -28.399 1.00 98.62 270 TYR A CA 1
ATOM 2170 C C . TYR A 1 270 ? 16.249 -6.637 -28.748 1.00 98.62 270 TYR A C 1
ATOM 2172 O O . TYR A 1 270 ? 16.232 -7.495 -27.858 1.00 98.62 270 TYR A O 1
ATOM 2180 N N . GLU A 1 271 ? 16.264 -6.948 -30.043 1.00 98.38 271 GLU A N 1
ATOM 2181 C CA . GLU A 1 271 ? 16.688 -8.276 -30.494 1.00 98.38 271 GLU A CA 1
ATOM 2182 C C . GLU A 1 271 ? 18.033 -8.636 -29.844 1.00 98.38 271 GLU A C 1
ATOM 2184 O O . GLU A 1 271 ? 18.806 -7.748 -29.472 1.00 98.38 271 GLU A O 1
ATOM 2189 N N . LEU A 1 272 ? 18.312 -9.928 -29.656 1.00 98.44 272 LEU A N 1
ATOM 2190 C CA . LEU A 1 272 ? 19.558 -10.366 -29.026 1.00 98.44 272 LEU A CA 1
ATOM 2191 C C . LEU A 1 272 ? 20.773 -9.714 -29.713 1.00 98.44 272 LEU A C 1
ATOM 2193 O O . LEU A 1 272 ? 21.014 -9.920 -30.901 1.00 98.44 272 LEU A O 1
ATOM 2197 N N . THR A 1 273 ? 21.507 -8.897 -28.957 1.00 98.12 273 THR A N 1
ATOM 2198 C CA . THR A 1 273 ? 22.541 -7.989 -29.464 1.00 98.12 273 THR A CA 1
ATOM 2199 C C . THR A 1 273 ? 23.894 -8.346 -28.867 1.00 98.12 273 THR A C 1
ATOM 2201 O O . THR A 1 273 ? 24.025 -8.466 -27.648 1.00 98.12 273 THR A O 1
ATOM 2204 N N . THR A 1 274 ? 24.923 -8.474 -29.703 1.00 97.88 274 THR A N 1
ATOM 2205 C CA . THR A 1 274 ? 26.316 -8.620 -29.258 1.00 97.88 274 THR A CA 1
ATOM 2206 C C . THR A 1 274 ? 27.001 -7.266 -29.083 1.00 97.88 274 THR A C 1
ATOM 2208 O O . THR A 1 274 ? 26.581 -6.252 -29.640 1.00 97.88 274 THR A O 1
ATOM 2211 N N . ARG A 1 275 ? 28.108 -7.229 -28.334 1.00 95.56 275 ARG A N 1
ATOM 2212 C CA . ARG A 1 275 ? 28.909 -6.000 -28.169 1.00 95.56 275 ARG A CA 1
ATOM 2213 C C . ARG A 1 275 ? 29.437 -5.434 -29.490 1.00 95.56 275 ARG A C 1
ATOM 2215 O O . ARG A 1 275 ? 29.516 -4.220 -29.617 1.00 95.56 275 ARG A O 1
ATOM 2222 N N . ASP A 1 276 ? 29.721 -6.282 -30.478 1.00 96.06 276 ASP A N 1
ATOM 2223 C CA . ASP A 1 276 ? 30.194 -5.853 -31.805 1.00 96.06 276 ASP A CA 1
ATOM 2224 C C . ASP A 1 276 ? 29.094 -5.177 -32.645 1.00 96.06 276 ASP A C 1
ATOM 2226 O O . ASP A 1 276 ? 29.380 -4.489 -33.625 1.00 96.06 276 ASP A O 1
ATOM 2230 N N . GLN A 1 277 ? 27.828 -5.361 -32.263 1.00 98.00 277 GLN A N 1
ATOM 2231 C CA . GLN A 1 277 ? 26.659 -4.761 -32.907 1.00 98.00 277 GLN A CA 1
ATOM 2232 C C . GLN A 1 277 ? 26.263 -3.408 -32.300 1.00 98.00 277 GLN A C 1
ATOM 2234 O O . GLN A 1 277 ? 25.239 -2.846 -32.702 1.00 98.00 277 GLN A O 1
ATOM 2239 N N . ALA A 1 278 ? 27.049 -2.882 -31.358 1.00 97.12 278 ALA A N 1
ATOM 2240 C CA . ALA A 1 278 ? 26.820 -1.610 -30.687 1.00 97.12 278 ALA A CA 1
ATOM 2241 C C . ALA A 1 278 ? 28.122 -0.804 -30.577 1.00 97.12 278 ALA A C 1
ATOM 2243 O O . ALA A 1 278 ? 29.225 -1.346 -30.547 1.00 97.12 278 ALA A O 1
ATOM 2244 N N . THR A 1 279 ? 28.004 0.518 -30.472 1.00 97.62 279 THR A N 1
ATOM 2245 C CA . THR A 1 279 ? 29.145 1.375 -30.139 1.00 97.62 279 THR A CA 1
ATOM 2246 C C . THR A 1 279 ? 29.195 1.581 -28.632 1.00 97.62 279 THR A C 1
ATOM 2248 O O . THR A 1 279 ? 28.284 2.172 -28.064 1.00 97.62 279 THR A O 1
ATOM 2251 N N . GLU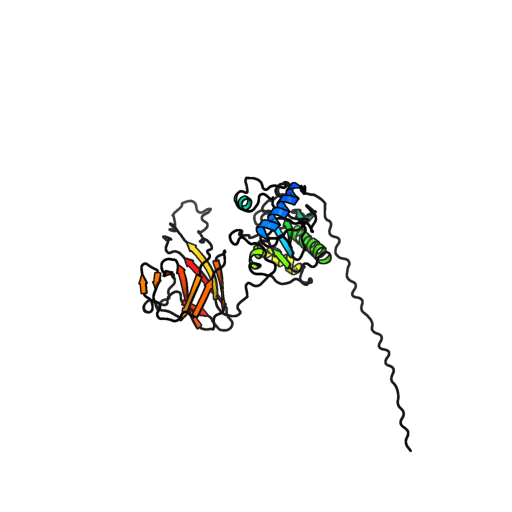 A 1 280 ? 30.268 1.143 -27.976 1.00 96.00 280 GLU A N 1
ATOM 2252 C CA . GLU A 1 280 ? 30.452 1.356 -26.538 1.00 96.00 280 GLU A CA 1
ATOM 2253 C C . GLU A 1 280 ? 31.323 2.591 -26.259 1.00 96.00 280 GLU A C 1
ATOM 2255 O O . GLU A 1 280 ? 32.438 2.727 -26.774 1.00 96.00 280 GLU A O 1
ATOM 2260 N N . ARG A 1 281 ? 30.829 3.508 -25.419 1.00 95.62 281 ARG A N 1
ATOM 2261 C CA . ARG A 1 281 ? 31.548 4.711 -24.981 1.00 95.62 281 ARG A CA 1
ATOM 2262 C C . ARG A 1 281 ? 31.440 4.869 -23.472 1.00 95.62 281 ARG A C 1
ATOM 2264 O O . ARG A 1 281 ? 30.381 5.178 -22.933 1.00 95.62 281 ARG A O 1
ATOM 2271 N N . ALA A 1 282 ? 32.578 4.718 -22.795 1.00 91.94 282 ALA A N 1
ATOM 2272 C CA . ALA A 1 282 ? 32.708 4.921 -21.351 1.00 91.94 282 ALA A CA 1
ATOM 2273 C C . ALA A 1 282 ? 31.684 4.121 -20.512 1.00 91.94 282 ALA A C 1
ATOM 2275 O O . ALA A 1 282 ? 31.122 4.669 -19.561 1.00 91.94 282 ALA A O 1
ATOM 2276 N N . GLY A 1 283 ? 31.457 2.853 -20.884 1.00 91.06 283 GLY A N 1
ATOM 2277 C CA . GLY A 1 283 ? 30.558 1.918 -20.194 1.00 91.06 283 GLY A CA 1
ATOM 2278 C C . GLY A 1 283 ? 29.081 2.007 -20.594 1.00 91.06 283 GLY A C 1
ATOM 2279 O O . GLY A 1 283 ? 28.249 1.378 -19.952 1.00 91.06 283 GLY A O 1
ATOM 2280 N N . PHE A 1 284 ? 28.747 2.788 -21.626 1.00 97.94 284 PHE A N 1
ATOM 2281 C CA . PHE A 1 284 ? 27.389 2.915 -22.162 1.00 97.94 284 PHE A CA 1
ATOM 2282 C C . PHE A 1 284 ? 27.373 2.545 -23.642 1.00 97.94 284 PHE A C 1
ATOM 2284 O O . PHE A 1 284 ? 28.326 2.836 -24.366 1.00 97.94 284 PHE A O 1
ATOM 2291 N N . PHE A 1 285 ? 26.283 1.931 -24.082 1.00 98.25 285 PHE A N 1
ATOM 2292 C CA . PHE A 1 285 ? 26.036 1.524 -25.454 1.00 98.25 285 PHE A CA 1
ATOM 2293 C C . PHE A 1 285 ? 25.235 2.585 -26.215 1.00 98.25 285 PHE A C 1
ATOM 2295 O O . PHE A 1 285 ? 24.308 3.213 -25.691 1.00 98.25 285 PHE A O 1
ATOM 2302 N N . HIS A 1 286 ? 25.591 2.746 -27.484 1.00 97.62 286 HIS A N 1
ATOM 2303 C CA . HIS A 1 286 ? 24.996 3.657 -28.456 1.00 97.62 286 HIS A CA 1
ATOM 2304 C C . HIS A 1 286 ? 24.905 2.959 -29.809 1.00 97.62 286 HIS A C 1
ATOM 2306 O O . HIS A 1 286 ? 25.592 1.965 -30.045 1.00 97.62 286 HIS A O 1
ATOM 2312 N N . ASP A 1 287 ? 24.108 3.523 -30.716 1.00 96.31 287 ASP A N 1
ATOM 2313 C CA . ASP A 1 287 ? 24.102 3.139 -32.132 1.00 96.31 287 ASP A CA 1
ATOM 2314 C C . ASP A 1 287 ? 23.945 1.617 -32.353 1.00 96.31 287 ASP A C 1
ATOM 2316 O O . ASP A 1 287 ? 24.647 1.024 -33.171 1.00 96.31 287 ASP A O 1
ATOM 2320 N N . LEU A 1 288 ? 23.053 0.972 -31.584 1.00 97.94 288 LEU A N 1
ATOM 2321 C CA . LEU A 1 288 ? 22.755 -0.455 -31.731 1.00 97.94 288 LEU A CA 1
ATOM 2322 C C . LEU A 1 288 ? 22.220 -0.721 -33.143 1.00 97.94 288 LEU A C 1
ATOM 2324 O O . LEU A 1 288 ? 21.325 -0.025 -33.624 1.00 97.94 288 LEU A O 1
ATOM 2328 N N . THR A 1 289 ? 22.783 -1.732 -33.799 1.00 97.62 289 THR A N 1
ATOM 2329 C CA . THR A 1 289 ? 22.417 -2.117 -35.173 1.00 97.62 289 THR A CA 1
ATOM 2330 C C . THR A 1 289 ? 21.211 -3.056 -35.243 1.00 97.62 289 THR A C 1
ATOM 2332 O O . THR A 1 289 ? 20.629 -3.219 -36.313 1.00 97.62 289 THR A O 1
ATOM 2335 N N . THR A 1 290 ? 20.839 -3.662 -34.117 1.00 97.62 290 THR A N 1
ATOM 2336 C CA . THR A 1 290 ? 19.672 -4.532 -33.933 1.00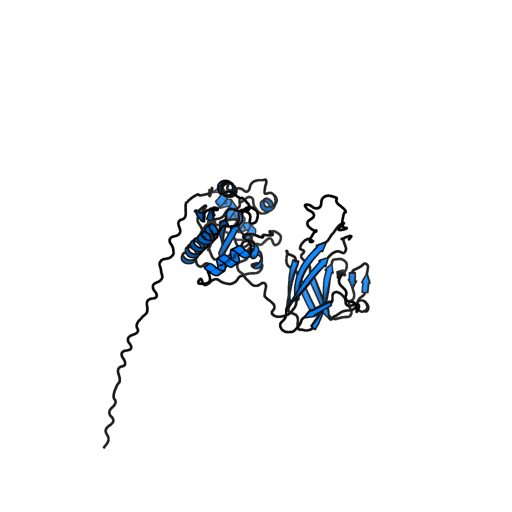 97.62 290 THR A CA 1
ATOM 2337 C C . THR A 1 290 ? 18.396 -3.726 -33.693 1.00 97.62 290 THR A C 1
ATOM 2339 O O . THR A 1 290 ? 18.434 -2.577 -33.241 1.00 97.62 290 THR A O 1
ATOM 2342 N N . GLU A 1 291 ? 17.234 -4.316 -33.987 1.00 97.56 291 GLU A N 1
ATOM 2343 C CA . GLU A 1 291 ? 15.960 -3.617 -33.817 1.00 97.56 291 GLU A CA 1
ATOM 2344 C C . GLU A 1 291 ? 15.534 -3.532 -32.346 1.00 97.56 291 GLU A C 1
ATOM 2346 O O . GLU A 1 291 ? 15.676 -4.476 -31.564 1.00 97.56 291 GLU A O 1
ATOM 2351 N N . ARG A 1 292 ? 14.949 -2.387 -31.971 1.00 98.25 292 ARG A N 1
ATOM 2352 C CA . ARG A 1 292 ? 14.291 -2.228 -30.673 1.00 98.25 292 ARG A CA 1
ATOM 2353 C C . ARG A 1 292 ? 12.892 -2.826 -30.738 1.00 98.25 292 ARG A C 1
ATOM 2355 O O . ARG A 1 292 ? 12.012 -2.285 -31.403 1.00 98.25 292 ARG A O 1
ATOM 2362 N N . VAL A 1 293 ? 12.686 -3.897 -29.986 1.00 97.81 293 VAL A N 1
ATOM 2363 C CA . VAL A 1 293 ? 11.436 -4.659 -29.925 1.00 97.81 293 VAL A CA 1
ATOM 2364 C C . VAL A 1 293 ? 10.400 -3.951 -29.055 1.00 97.81 293 VAL A C 1
ATOM 2366 O O . VAL A 1 293 ? 9.222 -3.911 -29.404 1.00 97.81 293 VAL A O 1
ATOM 2369 N N . ALA A 1 294 ? 10.819 -3.400 -27.913 1.00 95.50 294 ALA A N 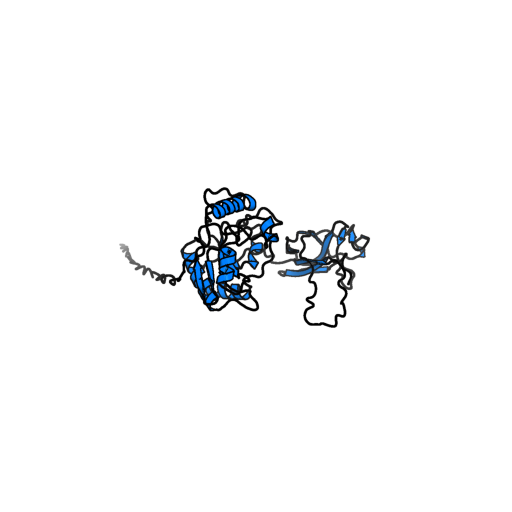1
ATOM 2370 C CA . ALA A 1 294 ? 9.902 -2.802 -26.950 1.00 95.50 294 ALA A CA 1
ATOM 2371 C C . ALA A 1 294 ? 10.591 -1.828 -25.985 1.00 95.50 294 ALA A C 1
ATOM 2373 O O . ALA A 1 294 ? 11.818 -1.765 -25.870 1.00 95.50 294 ALA A O 1
ATOM 2374 N N . THR A 1 295 ? 9.766 -1.083 -25.255 1.00 95.38 295 THR A N 1
ATOM 2375 C CA . THR A 1 295 ? 10.183 -0.195 -24.170 1.00 95.38 295 THR A CA 1
ATOM 2376 C C . THR A 1 295 ? 9.214 -0.356 -23.004 1.00 95.38 295 THR A C 1
ATOM 2378 O O . THR A 1 295 ? 8.010 -0.489 -23.223 1.00 95.38 295 THR A O 1
ATOM 2381 N N . VAL A 1 296 ? 9.726 -0.350 -21.774 1.00 94.06 296 VAL A N 1
ATOM 2382 C CA . VAL A 1 296 ? 8.913 -0.399 -20.551 1.00 94.06 296 VAL A CA 1
ATOM 2383 C C . VAL A 1 296 ? 9.498 0.529 -19.496 1.00 94.06 296 VAL A C 1
ATOM 2385 O O . VAL A 1 296 ? 10.706 0.556 -19.296 1.00 94.06 296 VAL A O 1
ATOM 2388 N N . ASN A 1 297 ? 8.642 1.276 -18.806 1.00 89.44 297 ASN A N 1
ATOM 2389 C CA . ASN A 1 297 ? 9.051 2.065 -17.649 1.00 89.44 297 ASN A CA 1
ATOM 2390 C C . ASN A 1 297 ? 8.882 1.223 -16.388 1.00 89.44 297 ASN A C 1
ATOM 2392 O O . ASN A 1 297 ? 7.847 0.578 -16.209 1.00 89.44 297 ASN A O 1
ATOM 2396 N N . THR A 1 298 ? 9.870 1.253 -15.503 1.00 85.31 298 THR A N 1
ATOM 2397 C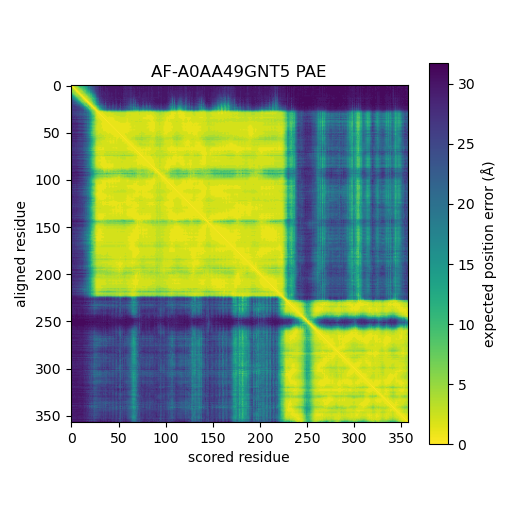 CA . THR A 1 298 ? 9.696 0.720 -14.155 1.00 85.31 298 THR A CA 1
ATOM 2398 C C . THR A 1 298 ? 8.849 1.684 -13.320 1.00 85.31 298 THR A C 1
ATOM 2400 O O . THR A 1 298 ? 8.755 2.880 -13.617 1.00 85.31 298 THR A O 1
ATOM 2403 N N . ASN A 1 299 ? 8.171 1.168 -12.298 1.00 79.56 299 ASN A N 1
ATOM 2404 C CA . ASN A 1 299 ? 7.426 1.996 -11.352 1.00 79.56 299 ASN A CA 1
ATOM 2405 C C . ASN A 1 299 ? 8.371 2.639 -10.311 1.00 79.56 299 ASN A C 1
ATOM 2407 O O . ASN A 1 299 ? 9.589 2.457 -10.354 1.00 79.56 299 ASN A O 1
ATOM 2411 N N . ALA A 1 300 ? 7.811 3.381 -9.352 1.00 75.38 300 ALA A N 1
ATOM 2412 C CA . ALA A 1 300 ? 8.586 4.048 -8.301 1.00 75.38 300 ALA A CA 1
ATOM 2413 C C . ALA A 1 300 ? 9.405 3.079 -7.422 1.00 75.38 300 ALA A C 1
ATOM 2415 O O . ALA A 1 300 ? 10.444 3.462 -6.896 1.00 75.38 300 ALA A O 1
ATOM 2416 N N . THR A 1 301 ? 8.977 1.818 -7.303 1.00 72.19 301 THR A N 1
ATOM 2417 C CA . THR A 1 301 ? 9.692 0.749 -6.586 1.00 72.19 301 THR A CA 1
ATOM 2418 C C . THR A 1 301 ? 10.596 -0.078 -7.509 1.00 72.19 301 THR A C 1
ATOM 2420 O O . THR A 1 301 ? 11.079 -1.148 -7.138 1.00 72.19 301 THR A O 1
ATOM 2423 N N . GLY A 1 302 ? 10.865 0.414 -8.721 1.00 79.69 302 GLY A N 1
ATOM 2424 C CA . GLY A 1 302 ? 11.760 -0.204 -9.693 1.00 79.69 302 GLY A CA 1
ATOM 2425 C C . GLY A 1 302 ? 11.213 -1.465 -10.354 1.00 79.69 302 GLY A C 1
ATOM 2426 O O . GLY A 1 302 ? 11.923 -2.079 -11.146 1.00 79.69 302 GLY A O 1
ATOM 2427 N N . HIS A 1 303 ? 9.972 -1.861 -10.079 1.00 84.88 303 HIS A N 1
ATOM 2428 C CA . HIS A 1 303 ? 9.359 -3.041 -10.674 1.00 84.88 303 HIS A CA 1
ATOM 2429 C C . HIS A 1 303 ? 8.856 -2.785 -12.090 1.00 84.88 303 HIS A C 1
ATOM 2431 O O . HIS A 1 303 ? 8.375 -1.699 -12.414 1.00 84.88 303 HIS A O 1
ATOM 2437 N N . PHE A 1 304 ? 8.928 -3.818 -12.927 1.00 88.50 304 PHE A N 1
ATOM 2438 C CA . PHE A 1 304 ? 8.383 -3.794 -14.277 1.00 88.50 304 PHE A CA 1
ATOM 2439 C C . PHE A 1 304 ? 7.852 -5.156 -14.707 1.00 88.50 304 PHE A C 1
ATOM 2441 O O . PHE A 1 304 ? 8.241 -6.207 -14.188 1.00 88.50 304 PHE A O 1
ATOM 2448 N N . GLN A 1 305 ? 7.005 -5.107 -15.726 1.00 89.00 305 GLN A N 1
ATOM 2449 C CA . GLN A 1 305 ? 6.518 -6.253 -16.472 1.00 89.00 305 GLN A CA 1
ATOM 2450 C C . GLN A 1 305 ? 6.361 -5.858 -17.937 1.00 89.00 305 GLN A C 1
ATOM 2452 O O . GLN A 1 305 ? 5.901 -4.761 -18.248 1.00 89.00 305 GLN A O 1
ATOM 2457 N N . LEU A 1 306 ? 6.750 -6.744 -18.844 1.00 92.38 306 LEU A N 1
ATOM 2458 C CA . LEU A 1 306 ? 6.659 -6.507 -20.275 1.00 92.38 306 LEU A CA 1
ATOM 2459 C C . LEU A 1 306 ? 6.340 -7.811 -20.996 1.00 92.38 306 LEU A C 1
ATOM 2461 O O . LEU A 1 306 ? 7.116 -8.767 -20.940 1.00 92.38 306 LEU A O 1
ATOM 2465 N N . SER A 1 307 ? 5.201 -7.842 -21.689 1.00 93.31 307 SER A N 1
ATOM 2466 C CA . SER A 1 307 ? 4.847 -8.991 -22.515 1.00 93.31 307 SER A CA 1
ATOM 2467 C C . SER A 1 307 ? 5.743 -9.034 -23.746 1.00 93.31 307 SER A C 1
ATOM 2469 O O . SER A 1 307 ? 5.864 -8.046 -24.467 1.00 93.31 307 SER A O 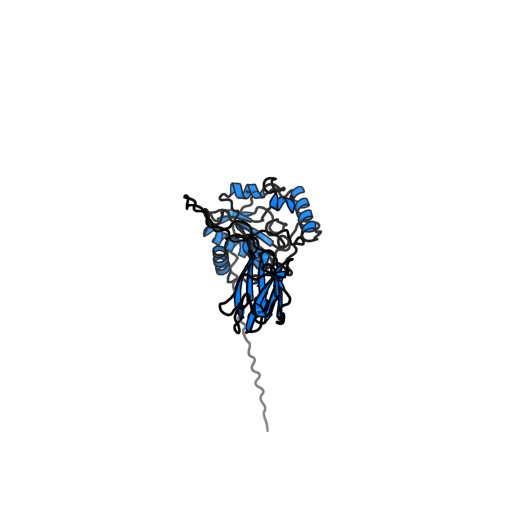1
ATOM 2471 N N . LEU A 1 308 ? 6.369 -10.185 -23.972 1.00 95.12 308 LEU A N 1
ATOM 2472 C CA . LEU A 1 308 ? 7.240 -10.435 -25.115 1.00 95.12 308 LEU A CA 1
ATOM 2473 C C . LEU A 1 308 ? 6.902 -11.802 -25.719 1.00 95.12 308 LEU A C 1
ATOM 2475 O O . LEU A 1 308 ? 6.542 -12.723 -24.973 1.00 95.12 308 LEU A O 1
ATOM 2479 N N . PRO A 1 309 ? 7.000 -11.964 -27.050 1.00 96.19 309 PRO A N 1
ATOM 2480 C CA . PRO A 1 309 ? 6.915 -13.277 -27.676 1.00 96.19 309 PRO A CA 1
ATOM 2481 C C . PRO A 1 309 ? 8.072 -14.190 -27.217 1.00 96.19 309 PRO A C 1
ATOM 2483 O O . PRO A 1 309 ? 9.044 -13.705 -26.634 1.00 96.19 309 PRO A O 1
ATOM 2486 N N . PRO A 1 310 ? 7.993 -15.516 -27.449 1.00 97.38 310 PRO A N 1
ATOM 2487 C CA . PRO A 1 310 ? 9.106 -16.401 -27.142 1.00 97.38 310 PRO A CA 1
ATOM 2488 C C . PRO A 1 310 ? 10.297 -16.046 -28.031 1.00 97.38 310 PRO A C 1
ATOM 2490 O O . PRO A 1 310 ? 10.142 -15.885 -29.243 1.00 97.38 310 PRO A O 1
ATOM 2493 N N . GLY A 1 311 ? 11.479 -15.935 -27.439 1.00 97.12 311 GLY A N 1
ATOM 2494 C CA . GLY A 1 311 ? 12.660 -15.442 -28.135 1.00 97.12 311 GLY A CA 1
ATOM 2495 C C . GLY A 1 311 ? 13.800 -15.105 -27.186 1.00 97.12 311 GLY A C 1
ATOM 2496 O O . GLY A 1 311 ? 13.702 -15.304 -25.974 1.00 97.12 311 GLY A O 1
ATOM 2497 N N . GLN A 1 312 ? 14.889 -14.603 -27.759 1.00 97.94 312 GLN A N 1
ATOM 2498 C CA . GLN A 1 312 ? 16.043 -14.104 -27.022 1.00 97.94 312 GLN A CA 1
ATOM 2499 C C . GLN A 1 312 ? 16.203 -12.610 -27.281 1.00 97.94 312 GLN A C 1
ATOM 2501 O O . GLN A 1 312 ? 16.039 -12.151 -28.413 1.00 97.94 312 GLN A O 1
ATOM 2506 N N . TYR A 1 313 ? 16.516 -11.869 -26.225 1.00 98.56 313 TYR A N 1
ATOM 2507 C CA . TYR A 1 313 ? 16.540 -10.412 -26.233 1.00 98.56 313 TYR A CA 1
ATOM 2508 C C . TYR A 1 313 ? 17.733 -9.874 -25.457 1.00 98.56 313 TYR A C 1
ATOM 2510 O O . TYR A 1 313 ? 18.250 -10.547 -24.565 1.00 98.56 313 TYR A O 1
ATOM 2518 N N . SER A 1 314 ? 18.097 -8.630 -25.754 1.00 98.56 314 SER A N 1
ATOM 2519 C CA . SER A 1 314 ? 19.003 -7.820 -24.939 1.00 98.56 314 SER A CA 1
ATOM 2520 C C . SER A 1 314 ? 18.209 -6.748 -24.197 1.00 98.56 314 SER A C 1
ATOM 2522 O O . SER A 1 314 ? 17.412 -6.033 -24.810 1.00 98.56 314 SER A O 1
ATOM 2524 N N . VAL A 1 315 ? 18.415 -6.629 -22.882 1.00 98.44 315 VAL A N 1
ATOM 2525 C CA . VAL A 1 315 ? 17.723 -5.641 -22.032 1.00 98.44 315 VAL A CA 1
ATOM 2526 C C . VAL A 1 315 ? 18.706 -4.571 -21.573 1.00 98.44 315 VAL A C 1
ATOM 2528 O O . VAL A 1 315 ? 19.683 -4.871 -20.895 1.00 98.44 315 VAL A O 1
ATOM 2531 N N . LEU A 1 316 ? 18.444 -3.313 -21.922 1.00 98.56 316 LEU A N 1
ATOM 2532 C CA . LEU A 1 316 ? 19.301 -2.190 -21.551 1.00 98.56 316 LEU A CA 1
ATOM 2533 C C . LEU A 1 316 ? 18.502 -1.114 -20.812 1.00 98.56 316 LEU A C 1
ATOM 2535 O O . LEU A 1 316 ? 17.328 -0.884 -21.101 1.00 98.56 316 LEU A O 1
ATOM 2539 N N . VAL A 1 317 ? 19.151 -0.441 -19.867 1.00 98.50 317 VAL A N 1
ATOM 2540 C CA . VAL A 1 317 ? 18.575 0.673 -19.103 1.00 98.50 317 VAL A CA 1
ATOM 2541 C C . VAL A 1 317 ? 18.897 1.985 -19.808 1.00 98.50 317 VAL A C 1
ATOM 2543 O O . VAL A 1 317 ? 20.047 2.232 -20.155 1.00 98.50 317 VAL A O 1
ATOM 2546 N N . GLU A 1 318 ? 17.910 2.844 -20.020 1.00 98.25 318 GLU A N 1
ATOM 2547 C CA . GLU A 1 318 ? 18.140 4.188 -20.544 1.00 98.25 318 GLU A CA 1
ATOM 2548 C C . GLU A 1 318 ? 18.673 5.117 -19.448 1.00 98.25 318 GLU A C 1
ATOM 2550 O O . GLU A 1 318 ? 18.009 5.351 -18.438 1.00 98.25 318 GLU A O 1
ATOM 2555 N N . GLU A 1 319 ? 19.867 5.663 -19.672 1.00 97.56 319 GLU A N 1
ATOM 2556 C CA . GLU A 1 319 ? 20.528 6.631 -18.800 1.00 97.56 319 GLU A CA 1
ATOM 2557 C C . GLU A 1 319 ? 20.921 7.882 -19.594 1.00 97.56 319 GLU A C 1
ATOM 2559 O O . GLU A 1 319 ? 21.064 7.855 -20.817 1.00 97.56 319 GLU A O 1
ATOM 2564 N N . GLU A 1 320 ? 21.183 8.989 -18.895 1.00 93.44 320 GLU A N 1
ATOM 2565 C CA . GLU A 1 320 ? 21.532 10.277 -19.523 1.00 93.44 320 GLU A CA 1
ATOM 2566 C C . GLU A 1 320 ? 22.721 10.185 -20.495 1.00 93.44 320 GLU A C 1
ATOM 2568 O O . GLU A 1 320 ? 22.835 10.963 -21.442 1.00 93.44 320 GLU A O 1
ATOM 2573 N N . ARG A 1 321 ? 23.632 9.234 -20.253 1.00 94.06 321 ARG A N 1
ATOM 2574 C CA . ARG A 1 321 ? 24.863 9.036 -21.029 1.00 94.06 321 ARG A CA 1
ATOM 2575 C C . ARG A 1 321 ? 24.712 8.041 -22.180 1.00 94.06 321 ARG A C 1
ATOM 2577 O O . ARG A 1 321 ? 25.640 7.943 -22.982 1.00 94.06 321 ARG A O 1
ATOM 2584 N N . GLY A 1 322 ? 23.600 7.314 -22.277 1.00 96.88 322 GLY A N 1
ATOM 2585 C CA . GLY A 1 322 ? 23.379 6.233 -23.241 1.00 96.88 322 GLY A CA 1
ATOM 2586 C C . GLY A 1 322 ? 22.671 5.033 -22.614 1.00 96.88 322 GLY A C 1
ATOM 2587 O O . GLY A 1 322 ? 22.135 5.122 -21.513 1.00 96.88 322 GLY A O 1
ATOM 2588 N N . LEU A 1 323 ? 22.689 3.894 -23.306 1.00 98.44 323 LEU A N 1
ATOM 2589 C CA . LEU A 1 323 ? 22.097 2.659 -22.796 1.00 98.44 323 LEU A CA 1
ATOM 2590 C C . LEU A 1 323 ? 23.089 1.924 -21.891 1.00 98.44 323 LEU A C 1
ATOM 2592 O O . LEU A 1 323 ? 24.225 1.668 -22.280 1.00 98.44 323 LEU A O 1
ATOM 2596 N N . PHE A 1 324 ? 22.671 1.569 -20.685 1.00 98.38 324 PHE A N 1
ATOM 2597 C CA . PHE A 1 324 ? 23.495 0.878 -19.706 1.00 98.38 324 PHE A CA 1
ATOM 2598 C C . PHE A 1 324 ? 23.135 -0.608 -19.609 1.00 98.38 324 PHE A C 1
ATOM 2600 O O . PHE A 1 324 ? 21.961 -0.978 -19.558 1.00 98.38 324 PHE A O 1
ATOM 2607 N N . ALA A 1 325 ? 24.163 -1.451 -19.544 1.00 97.06 325 ALA A N 1
ATOM 2608 C CA . ALA A 1 325 ? 24.067 -2.866 -19.213 1.00 97.06 325 ALA A CA 1
ATOM 2609 C C . ALA A 1 325 ? 25.416 -3.352 -18.660 1.00 97.06 325 ALA A C 1
ATOM 2611 O O . ALA A 1 325 ? 26.469 -3.005 -19.192 1.00 97.06 325 ALA A O 1
ATOM 2612 N N . ASN A 1 326 ? 25.379 -4.173 -17.613 1.00 93.31 326 ASN A N 1
ATOM 2613 C CA . ASN A 1 326 ? 26.558 -4.724 -16.933 1.00 93.31 326 ASN A CA 1
ATOM 2614 C C . ASN A 1 326 ? 26.574 -6.260 -16.878 1.00 93.31 326 ASN A C 1
ATOM 2616 O O . ASN A 1 326 ? 27.505 -6.843 -16.324 1.00 93.31 326 ASN A O 1
ATOM 2620 N N . GLN A 1 327 ? 25.574 -6.925 -17.461 1.00 94.50 327 GLN A N 1
ATOM 2621 C CA . GLN A 1 327 ? 25.541 -8.378 -17.591 1.00 94.50 327 GLN A CA 1
ATOM 2622 C C . GLN A 1 327 ? 25.873 -8.790 -19.025 1.00 94.50 327 GLN A C 1
ATOM 2624 O O . GLN A 1 327 ? 25.381 -8.192 -19.978 1.00 94.50 327 GLN A O 1
ATOM 2629 N N . PHE A 1 328 ? 26.688 -9.832 -19.171 1.00 94.94 328 PHE A N 1
ATOM 2630 C CA . PHE A 1 328 ? 27.090 -10.400 -20.456 1.00 94.94 328 PHE A CA 1
ATOM 2631 C C . PHE A 1 328 ? 27.168 -11.921 -20.333 1.00 94.94 328 PHE A C 1
ATOM 2633 O O . PHE A 1 328 ? 27.460 -12.434 -19.248 1.00 94.94 328 PHE A O 1
ATOM 2640 N N . ASP A 1 329 ? 26.924 -12.642 -21.423 1.00 91.88 329 ASP A N 1
ATOM 2641 C CA . ASP A 1 329 ? 27.206 -14.078 -21.490 1.00 91.88 329 ASP A CA 1
ATOM 2642 C C . ASP A 1 329 ? 28.611 -14.364 -22.054 1.00 91.88 329 ASP A C 1
ATOM 2644 O O . ASP A 1 329 ? 29.379 -13.459 -22.389 1.00 91.88 329 ASP A O 1
ATOM 2648 N N . GLY A 1 330 ? 28.964 -15.649 -22.143 1.00 89.12 330 GLY A N 1
ATOM 2649 C CA . GLY A 1 330 ? 30.240 -16.093 -22.712 1.00 89.12 330 GLY A CA 1
ATOM 2650 C C . GLY A 1 330 ? 30.357 -15.919 -24.232 1.00 89.12 330 GLY A C 1
ATOM 2651 O O . GLY A 1 330 ? 31.436 -16.148 -24.774 1.00 89.12 330 GLY A O 1
ATOM 2652 N N . GLU A 1 331 ? 29.278 -15.526 -24.910 1.00 92.62 331 GLU A N 1
ATOM 2653 C CA . GLU A 1 331 ? 29.209 -15.331 -26.363 1.00 92.62 331 GLU A CA 1
ATOM 2654 C C . GLU A 1 331 ? 29.254 -13.842 -26.748 1.00 92.62 331 GLU A C 1
ATOM 2656 O O . GLU A 1 331 ? 29.324 -13.500 -27.927 1.00 92.62 331 GLU A O 1
ATOM 2661 N N . GLY A 1 332 ? 29.296 -12.945 -25.757 1.00 93.88 332 GLY A N 1
ATOM 2662 C CA . GLY A 1 332 ? 29.411 -11.505 -25.961 1.00 93.88 332 GLY A CA 1
ATOM 2663 C C . GLY A 1 332 ? 28.073 -10.798 -26.176 1.00 93.88 332 GLY A C 1
ATOM 2664 O O . GLY A 1 332 ? 28.076 -9.640 -26.607 1.00 93.88 332 GLY A O 1
ATOM 2665 N N . HIS A 1 333 ? 26.947 -11.449 -25.872 1.00 98.00 333 HIS A N 1
ATOM 2666 C CA . HIS A 1 333 ? 25.641 -10.799 -25.867 1.00 98.00 333 HIS A CA 1
ATOM 2667 C C . HIS A 1 333 ? 25.516 -9.831 -24.691 1.00 98.00 333 HIS A C 1
ATOM 2669 O O . HIS A 1 333 ? 25.975 -10.099 -23.577 1.00 98.00 333 HIS A O 1
ATOM 2675 N N . ILE A 1 334 ? 24.876 -8.693 -24.945 1.00 97.94 334 ILE A N 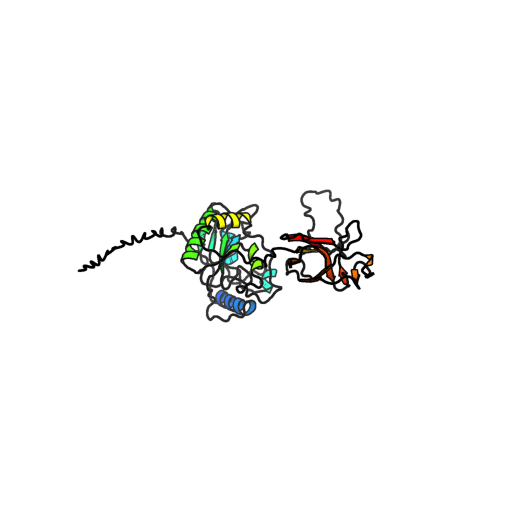1
ATOM 2676 C CA . ILE A 1 334 ? 24.603 -7.655 -23.954 1.00 97.94 334 ILE A CA 1
ATOM 2677 C C . ILE A 1 334 ? 23.319 -8.033 -23.215 1.00 97.94 334 ILE A C 1
ATOM 2679 O O . ILE A 1 334 ? 22.264 -8.132 -23.839 1.00 97.94 334 ILE A O 1
ATOM 2683 N N . PHE A 1 335 ? 23.415 -8.248 -21.904 1.00 97.69 335 PHE A N 1
ATOM 2684 C CA . PHE A 1 335 ? 22.325 -8.600 -20.985 1.00 97.69 335 PHE A CA 1
ATOM 2685 C C . PHE A 1 335 ? 21.275 -9.540 -21.614 1.00 97.69 335 PHE A C 1
ATOM 2687 O O . PHE A 1 335 ? 20.110 -9.156 -21.783 1.00 97.69 335 PHE A O 1
ATOM 2694 N N . PRO A 1 336 ? 21.684 -10.758 -22.010 1.00 97.75 336 PRO A N 1
ATOM 2695 C CA . PRO A 1 336 ? 20.804 -11.673 -22.715 1.00 97.75 336 PRO A CA 1
ATOM 2696 C C . PRO A 1 336 ? 19.716 -12.224 -21.789 1.00 97.75 336 PRO A C 1
ATOM 2698 O O . PRO A 1 336 ? 19.986 -12.657 -20.667 1.00 97.75 336 PRO A O 1
ATOM 2701 N N . ILE A 1 337 ? 18.482 -12.281 -22.287 1.00 97.38 337 ILE A N 1
ATOM 2702 C CA . ILE A 1 337 ? 17.358 -12.952 -21.630 1.00 97.38 337 ILE A CA 1
ATOM 2703 C C . ILE A 1 337 ? 16.595 -13.813 -22.630 1.00 97.38 337 ILE A C 1
ATOM 2705 O O . ILE A 1 337 ? 16.358 -13.414 -23.767 1.00 97.38 337 ILE A O 1
ATOM 2709 N N . THR A 1 338 ? 16.189 -15.006 -22.197 1.00 96.75 338 THR A N 1
ATOM 2710 C CA . THR A 1 338 ? 15.334 -15.900 -22.987 1.00 96.75 338 THR A CA 1
ATOM 2711 C C . THR A 1 338 ? 13.920 -15.868 -22.429 1.00 96.75 338 THR A C 1
ATOM 2713 O O . THR A 1 338 ? 13.740 -16.023 -21.224 1.00 96.75 338 THR A O 1
ATOM 2716 N N . VAL A 1 339 ? 12.920 -15.706 -23.292 1.00 95.75 339 VAL A N 1
ATOM 2717 C CA . VAL A 1 339 ? 11.494 -15.873 -22.983 1.00 95.75 339 VAL A CA 1
ATOM 2718 C C . VAL A 1 339 ? 11.031 -17.175 -23.628 1.00 95.75 339 VAL A C 1
ATOM 2720 O O . VAL A 1 339 ? 11.118 -17.327 -24.847 1.00 95.75 339 VAL A O 1
ATOM 2723 N N . HIS A 1 340 ? 10.538 -18.126 -22.833 1.00 91.69 340 HIS A N 1
ATOM 2724 C CA . HIS A 1 340 ? 9.922 -19.345 -23.366 1.00 91.69 340 HIS A CA 1
ATOM 2725 C C . HIS A 1 340 ? 8.412 -19.163 -23.541 1.00 91.69 340 HIS A C 1
ATOM 2727 O O . HIS A 1 340 ? 7.803 -18.295 -22.910 1.00 91.69 340 HIS A O 1
ATOM 2733 N N . ALA A 1 341 ? 7.810 -20.003 -24.383 1.00 90.69 341 ALA A N 1
ATOM 2734 C CA . ALA A 1 341 ? 6.365 -20.024 -24.576 1.00 90.69 341 ALA A CA 1
ATOM 2735 C C . ALA A 1 341 ? 5.626 -20.211 -23.244 1.00 90.69 341 ALA A C 1
ATOM 2737 O O . ALA A 1 341 ? 6.024 -21.050 -22.434 1.00 90.69 341 ALA A O 1
ATOM 2738 N N . ASP A 1 342 ? 4.581 -19.409 -23.031 1.00 85.19 342 ASP A N 1
ATOM 2739 C CA . ASP A 1 342 ? 3.724 -19.430 -21.838 1.00 85.19 342 ASP A CA 1
ATOM 2740 C C . ASP A 1 342 ? 4.502 -19.317 -20.512 1.00 85.19 342 ASP A C 1
ATOM 2742 O O . ASP A 1 342 ? 4.125 -19.900 -19.492 1.00 85.19 342 ASP A O 1
ATOM 2746 N N . SER A 1 343 ? 5.622 -18.583 -20.525 1.00 84.00 343 SER A N 1
ATOM 2747 C CA . SER A 1 343 ? 6.503 -18.438 -19.367 1.00 84.00 343 SER A CA 1
ATOM 2748 C C . SER A 1 343 ? 6.939 -16.998 -19.119 1.00 84.00 343 SER A C 1
ATOM 2750 O O . SER A 1 343 ? 7.062 -16.183 -20.037 1.00 84.00 343 SER A O 1
ATOM 2752 N N . ILE A 1 344 ? 7.220 -16.710 -17.851 1.00 87.69 344 ILE A N 1
ATOM 2753 C CA . ILE A 1 344 ? 7.742 -15.426 -17.401 1.00 87.69 344 ILE A CA 1
ATOM 2754 C C . ILE A 1 344 ? 9.197 -15.607 -16.984 1.00 87.69 344 ILE A C 1
ATOM 2756 O O . ILE A 1 344 ? 9.493 -16.376 -16.065 1.00 87.69 344 ILE A O 1
ATOM 2760 N N . SER A 1 345 ? 10.081 -14.834 -17.600 1.00 89.12 345 SER A N 1
ATOM 2761 C CA . SER A 1 345 ? 11.488 -14.764 -17.221 1.00 89.12 345 SER A CA 1
ATOM 2762 C C . SER A 1 345 ? 11.715 -13.615 -16.241 1.00 89.12 345 SER A C 1
ATOM 2764 O O . SER A 1 345 ? 11.207 -12.509 -16.434 1.00 89.12 345 SER A O 1
ATOM 2766 N N . ARG A 1 346 ? 12.442 -13.883 -15.151 1.00 88.56 346 ARG A N 1
ATOM 2767 C CA . ARG A 1 346 ? 12.654 -12.925 -14.055 1.00 88.56 346 ARG A CA 1
ATOM 2768 C C . ARG A 1 346 ? 14.042 -12.304 -14.117 1.00 88.56 346 ARG A C 1
ATOM 2770 O O . ARG A 1 346 ? 15.020 -13.016 -14.318 1.00 88.56 346 ARG A O 1
ATOM 2777 N N . LEU A 1 347 ? 14.100 -10.993 -13.911 1.00 91.00 347 LEU A N 1
ATOM 2778 C CA . LEU A 1 347 ? 15.312 -10.185 -14.004 1.00 91.00 347 LEU A CA 1
ATOM 2779 C C . LEU A 1 347 ? 15.507 -9.348 -12.736 1.00 91.00 347 LEU A C 1
ATOM 2781 O O . LEU A 1 347 ? 14.564 -8.753 -12.216 1.00 91.00 347 LEU A O 1
ATOM 2785 N N . GLU A 1 348 ? 16.752 -9.245 -12.291 1.00 89.69 348 GLU A N 1
ATOM 2786 C CA . GLU A 1 348 ? 17.192 -8.221 -11.346 1.00 89.69 348 GLU A CA 1
ATOM 2787 C C . GLU A 1 348 ? 18.261 -7.388 -12.052 1.00 89.69 348 GLU A C 1
ATOM 2789 O O . GLU A 1 348 ? 19.296 -7.912 -12.462 1.00 89.69 348 GLU A O 1
ATOM 2794 N N . ILE A 1 349 ? 17.979 -6.104 -12.254 1.00 96.00 349 ILE A N 1
ATOM 2795 C CA . ILE A 1 349 ? 18.844 -5.193 -13.001 1.00 96.00 349 ILE A CA 1
ATOM 2796 C C . ILE A 1 349 ? 19.529 -4.268 -12.000 1.00 96.00 349 ILE A C 1
ATOM 2798 O O . ILE A 1 349 ? 18.866 -3.515 -11.285 1.00 96.00 349 ILE A O 1
ATOM 2802 N N . LYS A 1 350 ? 20.861 -4.311 -11.965 1.00 95.31 350 LYS A N 1
ATOM 2803 C CA . LYS A 1 350 ? 21.682 -3.480 -11.081 1.00 95.31 350 LYS A CA 1
ATOM 2804 C C . LYS A 1 350 ? 22.328 -2.372 -11.890 1.00 95.31 350 LYS A C 1
ATOM 2806 O O . LYS A 1 350 ? 23.119 -2.656 -12.780 1.00 95.31 350 LYS A O 1
ATOM 2811 N N . ILE A 1 351 ? 21.998 -1.126 -11.583 1.00 96.75 351 ILE A N 1
ATOM 2812 C CA . ILE A 1 351 ? 22.651 0.044 -12.160 1.00 96.75 351 ILE A CA 1
ATOM 2813 C C . ILE A 1 351 ? 23.782 0.442 -11.227 1.00 96.75 351 ILE A C 1
ATOM 2815 O O . ILE A 1 351 ? 23.529 0.985 -10.157 1.00 96.75 351 ILE A O 1
ATOM 2819 N N . ASP A 1 352 ? 25.016 0.138 -11.613 1.00 95.62 352 ASP A N 1
ATOM 2820 C CA . ASP A 1 352 ? 26.167 0.179 -10.709 1.00 95.62 352 ASP A CA 1
ATOM 2821 C C . ASP A 1 352 ? 27.389 0.901 -11.291 1.00 95.62 352 ASP A C 1
ATOM 2823 O O . ASP A 1 352 ? 28.476 0.851 -10.727 1.00 95.62 352 ASP A O 1
ATOM 2827 N N . TYR A 1 353 ? 27.230 1.660 -12.378 1.00 93.81 353 TYR A N 1
ATOM 2828 C CA . TYR A 1 353 ? 28.342 2.415 -12.974 1.00 93.81 353 TYR A CA 1
ATOM 2829 C C . TYR A 1 353 ? 28.879 3.555 -12.086 1.00 93.81 353 TYR A C 1
ATOM 2831 O O . TYR A 1 353 ? 29.870 4.197 -12.443 1.00 93.81 353 TYR A O 1
ATOM 2839 N N . LYS A 1 354 ? 28.219 3.849 -10.957 1.00 92.88 354 LYS A N 1
ATOM 2840 C CA . LYS A 1 354 ? 28.725 4.731 -9.892 1.00 92.88 354 LYS A CA 1
ATOM 2841 C C . LYS A 1 354 ? 29.137 3.979 -8.621 1.00 92.88 354 LYS A C 1
ATOM 2843 O O . LYS A 1 354 ? 29.509 4.616 -7.632 1.00 92.88 354 LYS A O 1
ATOM 2848 N N . ALA A 1 355 ? 29.043 2.656 -8.621 1.00 90.81 355 ALA A N 1
ATOM 2849 C CA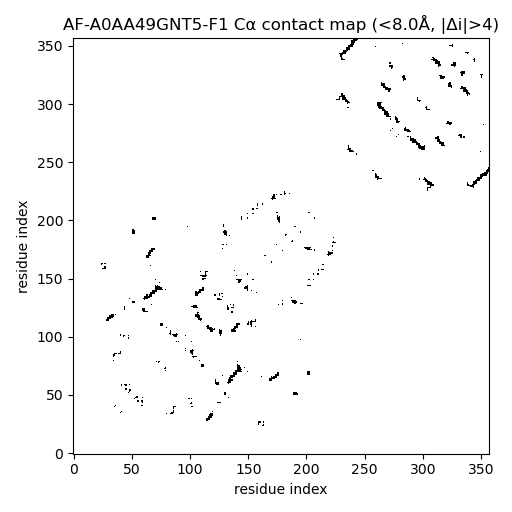 . ALA A 1 355 ? 29.530 1.822 -7.543 1.00 90.81 355 ALA A CA 1
ATOM 2850 C C . ALA A 1 355 ? 31.000 1.454 -7.773 1.00 90.81 355 ALA A C 1
ATOM 2852 O O . ALA A 1 355 ? 31.488 1.361 -8.901 1.00 90.81 355 ALA A O 1
ATOM 2853 N N . VAL A 1 356 ? 31.707 1.238 -6.673 1.00 85.69 356 VAL A N 1
ATOM 2854 C CA . VAL A 1 356 ? 33.055 0.678 -6.642 1.00 85.69 356 VAL A CA 1
ATOM 2855 C C . VAL A 1 356 ? 32.978 -0.564 -5.767 1.00 85.69 356 VAL A C 1
ATOM 2857 O O . VAL A 1 356 ? 32.615 -0.444 -4.600 1.00 85.69 356 VAL A O 1
ATOM 2860 N N . TYR A 1 357 ? 33.268 -1.731 -6.336 1.00 84.94 357 TYR A N 1
ATOM 2861 C CA . TYR A 1 357 ? 33.164 -3.034 -5.668 1.00 84.94 357 TYR A CA 1
ATOM 2862 C C . TYR A 1 357 ? 34.501 -3.600 -5.252 1.00 84.94 357 TYR A C 1
ATOM 2864 O O . TYR A 1 357 ? 35.492 -3.320 -5.970 1.00 84.94 357 TYR A O 1
#

Solvent-accessible surface area (backbone atoms only — not comparable to full-atom values): 20274 Å² total; per-residue (Å²): 139,82,90,82,87,83,84,80,81,81,81,82,79,81,79,80,76,80,75,77,78,76,71,76,75,77,87,68,75,71,42,85,55,68,44,56,78,48,72,66,33,44,50,38,42,40,49,48,38,32,73,38,53,68,42,83,66,98,59,48,59,37,64,52,35,28,39,34,37,37,46,62,66,30,80,41,56,67,64,44,48,57,70,35,27,52,41,55,46,61,80,91,46,50,78,66,42,72,80,42,58,47,24,47,34,44,25,30,40,26,31,64,82,24,55,36,30,35,28,46,65,75,49,46,56,34,50,76,47,83,39,37,27,64,28,40,36,38,35,35,29,34,8,53,70,60,99,37,48,78,38,70,42,32,53,57,36,50,53,41,48,49,55,54,48,49,75,74,34,77,45,37,36,80,43,40,52,44,54,55,71,46,35,64,94,36,92,73,46,39,55,66,55,88,82,71,73,79,91,56,66,36,53,36,70,73,52,50,51,55,51,49,62,75,47,62,88,53,87,58,54,74,75,62,62,70,81,73,62,67,25,12,43,35,37,38,32,26,41,36,71,45,85,64,53,89,73,94,59,100,67,82,85,76,80,76,77,87,80,51,46,57,34,63,44,44,34,42,32,27,43,65,36,41,58,91,46,32,46,77,56,98,78,19,39,41,79,59,74,58,57,76,75,48,74,45,64,28,40,80,71,5,38,40,72,46,73,46,72,63,46,57,26,14,53,29,36,61,48,100,86,34,32,35,66,86,48,64,54,99,84,43,30,42,27,67,47,66,22,52,79,81,27,68,32,79,47,79,45,71,48,41,94,60,40,42,107

Secondary structure (DSSP, 8-state):
----------------------PPPP---EEE------HHHHHHHHHHIIIII----SS-B----EEEEEE-SBSSHHHHHHHHHSSB--GGGHHHHTT-SBPP--SEEE-TT--EEE-S-TTB---SSTTTGGGEEEEEESB-SSSSPPPHHHHHHHHHHHHHHHHHS---EEEEGGGGGGGTTSTT-----TT------TT-HHHHHHHHHHTTTS--PPP--S---SSEEEEEEEEEEEE------S--S--PPP--EE---EEEEEES-BGGGSEEETTEEES--S-EEEEEE--TTSEEEEE--SEEEEEEEEETTEEE---B-TT-BBSEEEE-TT-EEEEEEEEEEEEE-

InterPro domains:
  IPR002502 N-acetylmuramoyl-L-alanine amidase domain [PF01510] (63-204)
  IPR002502 N-acetylmuramoyl-L-alanine amidase domain [SM00644] (54-188)
  IPR002502 N-acetylmuramoyl-L-alanine amidase domain [cd06583] (64-206)
  IPR036505 N-acetylmuramoyl-L-alanine amidase/PGRP domain superfamily [G3DSA:3.40.80.10] (40-219)
  IPR036505 N-acetylmuramoyl-L-alanine amidase/PGRP domain superfamily [SSF55846] (55-214)
  IPR051206 N-acetylmuramoyl-L-alanine amidase 2 [PTHR30417] (47-276)

Organism: NCBI:txid2867963

Radius of gyration: 27.61 Å; Cα contacts (8 Å, |Δi|>4): 688; chains: 1; bounding box: 102×64×62 Å